Protein AF-A0A8T5KWE8-F1 (afdb_monomer)

pLDDT: mean 73.42, std 24.84, range [23.75, 98.5]

Secondary structure (DSSP, 8-state):
-HHHHHHHHHHHHHHHH-------EEEEETTTEEEEE-EE--EEEEESSEEEEEET---GGGB-SSS-GGGEEEEEEE-TTT--EEEEES--GGGGG-SS-HHHHHHHBEEEEEE--TT-EEEEEB-EEPPPPGGG-EE-SEEEEEEP-HHHHS-TT-TTS-PPPBHHHHBTT--EEEEEEESSSEEETTSS-TTT-B--GGGTTBEEEEEESSSEE-B------PPPPPTTS----------------TT-EEEEEEEE------TT-----EEEEEEEETTEEEEEE---SSS-HHHHHHHHHHHHTT---PPP-STTEEEEEETTEEEEEE-BTTB--------

Structure (mmCIF, N/CA/C/O backbone):
data_AF-A0A8T5KWE8-F1
#
_entry.id   AF-A0A8T5KWE8-F1
#
loop_
_atom_site.group_PDB
_atom_site.id
_atom_site.type_symbol
_atom_site.label_atom_id
_atom_site.label_alt_id
_atom_site.label_comp_id
_atom_site.label_asym_id
_atom_site.label_entity_id
_atom_site.label_seq_id
_atom_site.pdbx_PDB_ins_code
_atom_site.Cartn_x
_atom_site.Cartn_y
_atom_site.Cartn_z
_atom_site.occupancy
_atom_site.B_iso_or_equiv
_atom_site.auth_seq_id
_atom_site.auth_comp_id
_atom_site.auth_asym_id
_atom_site.auth_atom_id
_atom_site.pdbx_PDB_model_num
ATOM 1 N N . MET A 1 1 ? -21.995 42.836 -33.753 1.00 73.12 1 MET A N 1
ATOM 2 C CA . MET A 1 1 ? -22.804 41.768 -33.120 1.00 73.12 1 MET A CA 1
ATOM 3 C C . MET A 1 1 ? -22.449 40.374 -33.651 1.00 73.12 1 MET A C 1
ATOM 5 O O . MET A 1 1 ? -21.960 39.582 -32.865 1.00 73.12 1 MET A O 1
ATOM 9 N N . ARG A 1 2 ? -22.559 40.075 -34.960 1.00 80.25 2 ARG A N 1
ATOM 10 C CA . ARG A 1 2 ? -22.199 38.744 -35.520 1.00 80.25 2 ARG A CA 1
ATOM 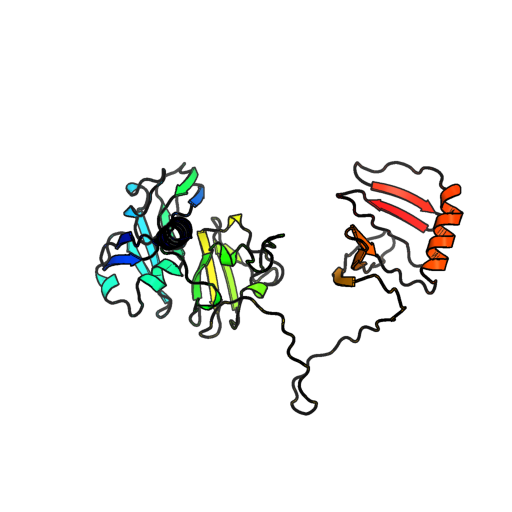11 C C . ARG A 1 2 ? -20.768 38.262 -35.219 1.00 80.25 2 ARG A C 1
ATOM 13 O O . ARG A 1 2 ? -20.606 37.128 -34.799 1.00 80.25 2 ARG A O 1
ATOM 20 N N . GLN A 1 3 ? -19.749 39.110 -35.381 1.00 83.06 3 GLN A N 1
ATOM 21 C CA . GLN A 1 3 ? -18.353 38.732 -35.085 1.00 83.06 3 GLN A CA 1
ATOM 22 C C . GLN A 1 3 ? -18.114 38.420 -33.600 1.00 83.06 3 G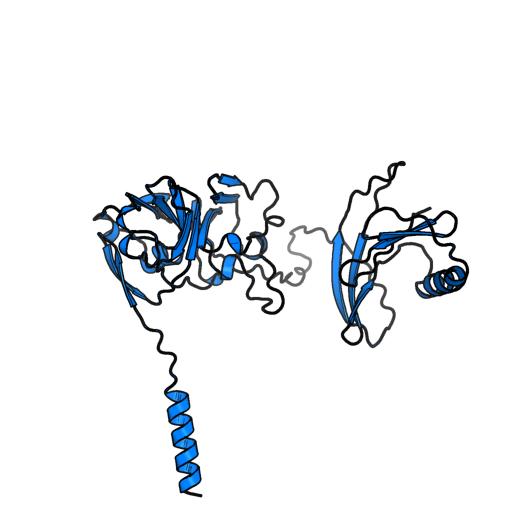LN A C 1
ATOM 24 O O . GLN A 1 3 ? -17.328 37.540 -33.274 1.00 83.06 3 GLN A O 1
ATOM 29 N N . MET A 1 4 ? -18.833 39.104 -32.709 1.00 88.62 4 MET A N 1
ATOM 30 C CA . MET A 1 4 ? -18.701 38.915 -31.265 1.00 88.62 4 MET A CA 1
ATOM 31 C C . MET A 1 4 ? -19.305 37.575 -30.821 1.00 88.62 4 MET A C 1
ATOM 33 O O . MET A 1 4 ? -18.716 36.879 -30.007 1.00 88.62 4 MET A O 1
ATOM 37 N N . VAL A 1 5 ? -20.425 37.164 -31.431 1.00 91.56 5 VAL A N 1
ATOM 38 C CA . VAL A 1 5 ? -21.043 35.849 -31.179 1.00 91.56 5 VAL A CA 1
ATOM 39 C C . VAL A 1 5 ? -20.131 34.708 -31.641 1.00 91.56 5 VAL A C 1
ATOM 41 O O . VAL A 1 5 ? -19.995 33.720 -30.930 1.00 91.56 5 VAL A O 1
ATOM 44 N N . VAL A 1 6 ? -19.459 34.853 -32.789 1.00 91.81 6 VAL A N 1
ATOM 45 C CA . VAL A 1 6 ? -18.530 33.825 -33.294 1.00 91.81 6 VAL A CA 1
ATOM 46 C C . VAL A 1 6 ? -17.335 33.643 -32.357 1.00 91.81 6 VAL A C 1
ATOM 48 O O . VAL A 1 6 ? -16.981 32.509 -32.060 1.00 91.81 6 VAL A O 1
ATOM 51 N N . LEU A 1 7 ? -16.755 34.733 -31.844 1.00 92.56 7 LEU A N 1
ATOM 52 C CA . LEU A 1 7 ? -15.636 34.659 -30.899 1.00 92.56 7 LEU A CA 1
ATOM 53 C C . LEU A 1 7 ? -16.030 33.998 -29.573 1.00 92.56 7 LEU A C 1
ATOM 55 O O . LEU A 1 7 ? -15.278 33.172 -29.069 1.00 92.56 7 LEU A O 1
ATOM 59 N N . ILE A 1 8 ? -17.220 34.301 -29.044 1.00 92.38 8 ILE A N 1
ATOM 60 C CA . ILE A 1 8 ? -17.716 33.688 -27.802 1.00 92.38 8 ILE A CA 1
ATOM 61 C C . ILE A 1 8 ? -17.942 32.183 -27.990 1.00 92.38 8 ILE A C 1
ATOM 63 O O . ILE A 1 8 ? -17.501 31.395 -27.161 1.00 92.38 8 ILE A O 1
ATOM 67 N N . VAL A 1 9 ? -18.567 31.770 -29.099 1.00 93.19 9 VAL A N 1
ATOM 68 C CA . VAL A 1 9 ? -18.792 30.345 -29.401 1.00 93.19 9 VAL A CA 1
ATOM 69 C C . VAL A 1 9 ? -17.470 29.608 -29.618 1.00 93.19 9 VAL A C 1
ATOM 71 O O . VAL A 1 9 ? -17.316 28.490 -29.142 1.00 93.19 9 VAL A O 1
ATOM 74 N N . PHE A 1 10 ? -16.495 30.230 -30.285 1.00 88.94 10 PHE A N 1
ATOM 75 C CA . PHE A 1 10 ? -15.181 29.622 -30.496 1.00 88.94 10 PHE A CA 1
ATOM 76 C C . PHE A 1 10 ? -14.399 29.489 -29.184 1.00 88.94 10 PHE A C 1
ATOM 78 O O . PHE A 1 10 ? -13.783 28.458 -28.945 1.00 88.94 10 PHE A O 1
ATOM 85 N N . SER A 1 11 ? -14.486 30.486 -28.298 1.00 84.50 11 SER A N 1
ATOM 86 C CA . SER A 1 11 ? -13.870 30.427 -26.970 1.00 84.50 11 SER A CA 1
ATOM 87 C C . SER A 1 11 ? -14.518 29.359 -26.084 1.00 84.50 11 SER A C 1
ATOM 89 O O . SER A 1 11 ? -13.795 28.651 -25.394 1.00 84.50 11 SER A O 1
ATOM 91 N N . LEU A 1 12 ? -15.845 29.187 -26.157 1.00 85.69 12 LEU A N 1
ATOM 92 C CA . LEU A 1 12 ? -16.576 28.103 -25.485 1.00 85.69 12 LEU A CA 1
ATOM 93 C C . LEU A 1 12 ? -16.205 26.720 -26.034 1.00 85.69 12 LEU A C 1
ATOM 95 O O . LEU A 1 12 ? -16.065 25.771 -25.271 1.00 85.69 12 LEU A O 1
ATOM 99 N N . LEU A 1 13 ? -16.019 26.596 -27.351 1.00 82.31 13 LEU A N 1
ATOM 100 C CA . LEU A 1 13 ? -15.595 25.342 -27.980 1.00 82.31 13 LEU A CA 1
ATOM 101 C C . LEU A 1 13 ? -14.145 24.985 -27.635 1.00 82.31 13 LEU A C 1
ATOM 103 O O . LEU A 1 13 ? -13.861 23.814 -27.416 1.00 82.31 13 LEU A O 1
ATOM 107 N N . ILE A 1 14 ? -13.244 25.970 -27.542 1.00 79.31 14 ILE A N 1
ATOM 108 C CA . ILE A 1 14 ? -11.862 25.747 -27.095 1.00 79.31 14 ILE A CA 1
ATOM 109 C C . ILE A 1 14 ? -11.826 25.406 -25.602 1.00 79.31 14 ILE A C 1
ATOM 111 O O . ILE A 1 14 ? -11.106 24.489 -25.226 1.00 79.31 14 ILE A O 1
ATOM 115 N N . SER A 1 15 ? -12.622 26.075 -24.757 1.00 76.75 15 SER A N 1
ATOM 116 C CA . SER A 1 15 ? -12.684 25.745 -23.326 1.00 76.75 15 SER A CA 1
ATOM 117 C C . SER A 1 15 ? -13.309 24.375 -23.070 1.00 76.75 15 SER A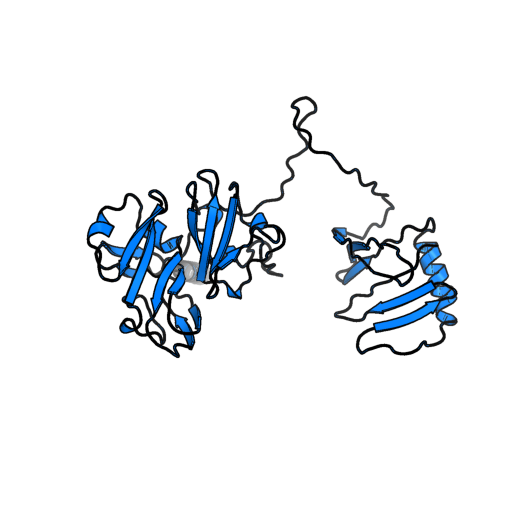 C 1
ATOM 119 O O . SER A 1 15 ? -12.904 23.699 -22.136 1.00 76.75 15 SER A O 1
ATOM 121 N N . LEU A 1 16 ? -14.256 23.944 -23.912 1.00 68.81 16 LEU A N 1
ATOM 122 C CA . LEU A 1 16 ? -14.765 22.571 -23.895 1.00 68.81 16 LEU A CA 1
ATOM 123 C C . LEU A 1 16 ? -13.711 21.582 -24.408 1.00 68.81 16 LEU A C 1
ATOM 125 O O . LEU A 1 16 ? -13.634 20.488 -23.883 1.00 68.81 16 LEU A O 1
ATOM 129 N N . ALA A 1 17 ? -12.879 21.952 -25.388 1.00 62.78 17 ALA A N 1
ATOM 130 C CA . ALA A 1 17 ? -11.839 21.081 -25.943 1.00 62.78 17 ALA A CA 1
ATOM 131 C C . ALA A 1 17 ? -10.629 20.860 -25.018 1.00 62.78 17 ALA A C 1
ATOM 133 O O . ALA A 1 17 ? -9.851 19.942 -25.273 1.00 62.78 17 ALA A O 1
ATOM 134 N N . VAL A 1 18 ? -10.502 21.613 -23.919 1.00 58.03 18 VAL A N 1
ATOM 135 C CA . VAL A 1 18 ? -9.694 21.201 -22.757 1.00 58.03 18 VAL A CA 1
ATOM 136 C C . VAL A 1 18 ? -10.473 20.127 -21.985 1.00 58.03 18 VAL A C 1
ATOM 138 O O . VAL A 1 18 ? -10.742 20.239 -20.793 1.00 58.03 18 VAL A O 1
ATOM 141 N N . PHE A 1 19 ? -10.894 19.075 -22.690 1.00 55.88 19 PHE A N 1
ATOM 142 C CA . PHE A 1 19 ? -11.242 17.830 -22.037 1.00 55.88 19 PHE A CA 1
ATOM 143 C C . PHE A 1 19 ? -9.935 17.310 -21.466 1.00 55.88 19 PHE A C 1
ATOM 145 O O . PHE A 1 19 ? -8.993 17.032 -22.210 1.00 55.88 19 PHE A O 1
ATOM 152 N N . VAL A 1 20 ? -9.878 17.249 -20.141 1.00 56.12 20 VAL A N 1
ATOM 153 C CA . VAL A 1 20 ? -8.883 16.496 -19.388 1.00 56.12 20 VAL A CA 1
ATOM 154 C C . VAL A 1 20 ? -8.985 15.063 -19.898 1.00 56.12 20 VAL A C 1
ATOM 156 O O . VAL A 1 20 ? -9.839 14.291 -19.471 1.00 56.12 20 VAL A O 1
ATOM 159 N N . SER A 1 21 ? -8.217 14.748 -20.937 1.00 56.00 21 SER A N 1
ATOM 160 C CA . SER A 1 21 ? -8.123 13.393 -21.442 1.00 56.00 21 SER A CA 1
ATOM 161 C C . SER A 1 21 ? -7.364 12.640 -20.369 1.00 56.00 21 SER A C 1
ATOM 163 O O . SER A 1 21 ? -6.141 12.731 -20.322 1.00 56.00 21 SER A O 1
ATOM 165 N N . ALA A 1 22 ? -8.085 11.945 -19.492 1.00 64.62 22 ALA A N 1
ATOM 166 C CA . ALA A 1 22 ? -7.498 10.873 -18.707 1.00 64.62 22 ALA A CA 1
ATOM 167 C C . ALA A 1 22 ? -6.847 9.920 -19.719 1.00 64.62 22 ALA A C 1
ATOM 169 O O . ALA A 1 22 ? -7.530 9.328 -20.560 1.00 64.62 22 ALA A O 1
ATOM 170 N N . ILE A 1 23 ? -5.515 9.906 -19.760 1.00 74.38 23 ILE A N 1
ATOM 171 C CA . ILE A 1 23 ? -4.775 9.031 -20.663 1.00 74.38 23 ILE A CA 1
ATOM 172 C C . ILE A 1 23 ? -4.857 7.651 -20.031 1.00 74.38 23 ILE A C 1
ATOM 174 O O . ILE A 1 23 ? -4.154 7.365 -19.068 1.00 74.38 23 ILE A O 1
ATOM 178 N N . GLN A 1 24 ? -5.741 6.809 -20.563 1.00 85.12 24 GLN A N 1
ATOM 179 C CA . GLN A 1 24 ? -5.763 5.404 -20.192 1.00 85.12 24 GLN A CA 1
ATOM 180 C C . GLN A 1 24 ? -4.461 4.774 -20.693 1.00 85.12 24 GLN A C 1
ATOM 182 O O . GLN A 1 24 ? -4.155 4.826 -21.888 1.00 85.12 24 GLN A O 1
ATOM 187 N N . MET A 1 25 ? -3.676 4.227 -19.771 1.00 93.25 25 MET A N 1
ATOM 188 C CA . MET A 1 25 ? -2.448 3.506 -20.091 1.00 93.25 25 MET A CA 1
ATOM 189 C C . MET A 1 25 ? -2.707 2.004 -20.012 1.00 93.25 25 MET A C 1
ATOM 191 O O . MET A 1 25 ? -3.647 1.554 -19.358 1.00 93.25 25 MET A O 1
ATOM 195 N N . GLU A 1 26 ? -1.872 1.237 -20.703 1.00 96.38 26 GLU A N 1
ATOM 196 C CA . GLU A 1 26 ? -1.890 -0.221 -20.675 1.00 96.38 26 GLU A CA 1
ATOM 197 C C . GLU A 1 26 ? -0.574 -0.724 -20.084 1.00 96.38 26 GLU A C 1
ATOM 199 O O . GLU A 1 26 ? 0.506 -0.255 -20.459 1.00 96.38 26 GLU A O 1
ATOM 204 N N . LYS A 1 27 ? -0.662 -1.679 -19.159 1.00 96.62 27 LYS A N 1
ATOM 205 C CA . LYS A 1 27 ? 0.494 -2.323 -18.529 1.00 96.62 27 LYS A CA 1
ATOM 206 C C . LYS A 1 27 ? 0.298 -3.832 -18.499 1.00 96.62 27 LYS A C 1
ATOM 208 O O . LYS A 1 27 ? -0.817 -4.321 -18.345 1.00 96.62 27 LYS A O 1
ATOM 213 N N . GLU A 1 28 ? 1.387 -4.574 -18.651 1.00 96.94 28 GLU A N 1
ATOM 214 C CA . GLU A 1 28 ? 1.372 -6.037 -18.632 1.00 96.94 28 GLU A CA 1
ATOM 215 C C . GLU A 1 28 ? 1.710 -6.567 -17.233 1.00 96.94 28 GLU A C 1
ATOM 217 O O . GLU A 1 28 ? 2.629 -6.072 -16.576 1.00 96.94 28 GLU A O 1
ATOM 222 N N . ILE A 1 29 ? 0.964 -7.576 -16.783 1.00 95.88 29 ILE A N 1
ATOM 223 C CA . ILE A 1 29 ? 1.251 -8.362 -15.581 1.00 95.88 29 ILE A CA 1
ATOM 224 C C . ILE A 1 29 ? 1.599 -9.785 -16.035 1.00 95.88 29 ILE A C 1
ATOM 226 O O . ILE A 1 29 ? 0.731 -10.463 -16.605 1.00 95.88 29 ILE A O 1
ATOM 230 N N . PRO A 1 30 ? 2.833 -10.266 -15.784 1.00 92.06 30 PRO A N 1
ATOM 231 C CA . PRO A 1 30 ? 3.259 -11.602 -16.191 1.00 92.06 30 PRO A CA 1
ATOM 232 C C . PRO A 1 30 ? 2.312 -12.694 -15.680 1.00 92.06 30 PRO A C 1
ATOM 234 O O . PRO A 1 30 ? 2.043 -12.783 -14.486 1.00 92.06 30 PRO A O 1
ATOM 237 N N . GLY A 1 31 ? 1.815 -13.549 -16.577 1.00 92.06 31 GLY A N 1
ATOM 238 C CA . GLY A 1 31 ? 0.917 -14.661 -16.236 1.00 92.06 31 GLY A CA 1
ATOM 239 C C . GLY A 1 31 ? -0.567 -14.292 -16.119 1.00 92.06 31 GLY A C 1
ATOM 240 O O . GLY A 1 31 ? -1.403 -15.192 -16.042 1.00 92.06 31 GLY A O 1
ATOM 241 N N . TYR A 1 32 ? -0.904 -12.999 -16.165 1.00 94.25 32 TYR A N 1
ATOM 242 C CA . TYR A 1 32 ? -2.279 -12.499 -16.243 1.00 94.25 32 TYR A CA 1
ATOM 243 C C . TYR A 1 32 ? -2.581 -11.955 -17.648 1.00 94.25 32 TYR A C 1
ATOM 245 O O . TYR A 1 32 ? -3.397 -12.521 -18.375 1.00 94.25 32 TYR A O 1
ATOM 253 N N . GLY A 1 33 ? -1.851 -10.921 -18.077 1.00 94.50 33 GLY A N 1
ATOM 254 C CA . GLY A 1 33 ? -2.057 -10.227 -19.348 1.00 94.50 33 GLY A CA 1
ATOM 255 C C . GLY A 1 33 ? -2.011 -8.709 -19.188 1.00 94.50 33 GLY A C 1
ATOM 256 O O . GLY A 1 33 ? -1.418 -8.190 -18.243 1.00 94.50 33 GLY A O 1
ATOM 257 N N . THR A 1 34 ? -2.629 -7.992 -20.125 1.00 96.06 34 THR A N 1
ATOM 258 C CA . THR A 1 34 ? -2.695 -6.526 -20.115 1.00 96.06 34 THR A CA 1
ATOM 259 C C . THR A 1 34 ? -3.854 -6.038 -19.253 1.00 96.06 34 THR A C 1
ATOM 261 O O . THR A 1 34 ? -4.986 -6.490 -19.427 1.00 96.06 34 THR A O 1
ATOM 264 N N . ILE A 1 35 ? -3.577 -5.081 -18.372 1.00 95.69 35 ILE A N 1
ATOM 265 C CA . ILE A 1 35 ? -4.589 -4.270 -17.693 1.00 95.69 35 ILE A CA 1
ATOM 266 C C . ILE A 1 35 ? -4.577 -2.846 -18.257 1.00 95.69 35 ILE A C 1
ATOM 268 O O . ILE A 1 35 ? -3.526 -2.337 -18.660 1.00 95.69 35 ILE A O 1
ATOM 272 N N .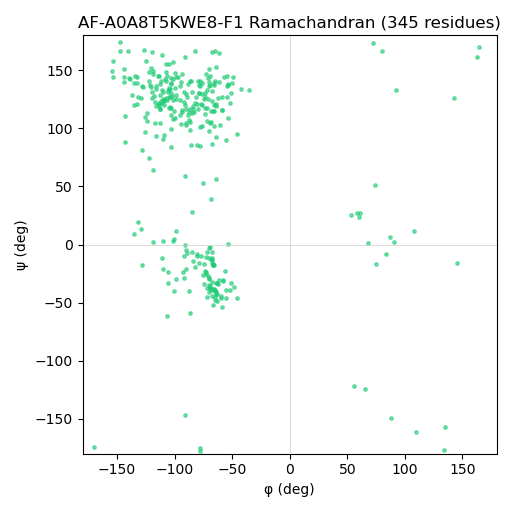 SER A 1 36 ? -5.742 -2.203 -18.273 1.00 95.38 36 SER A N 1
ATOM 273 C CA . SER A 1 36 ? -5.927 -0.855 -18.816 1.00 95.38 36 SER A CA 1
ATOM 274 C C . SER A 1 36 ? -6.641 0.015 -17.788 1.00 95.38 36 SER A C 1
ATOM 276 O O . SER A 1 36 ? -7.740 -0.323 -17.360 1.00 95.38 36 SER A O 1
ATOM 278 N N . GLY A 1 37 ? -6.083 1.170 -17.438 1.00 94.19 37 GLY A N 1
ATOM 279 C CA . GLY A 1 37 ? -6.639 2.012 -16.377 1.00 94.19 37 GLY A CA 1
ATOM 280 C C . GLY A 1 37 ? -5.990 3.387 -16.295 1.00 94.19 37 GLY A C 1
ATOM 281 O O . GLY A 1 37 ? -5.174 3.752 -17.147 1.00 94.19 37 GLY A O 1
ATOM 282 N N . ASN A 1 38 ? -6.371 4.148 -15.271 1.00 94.19 38 ASN A N 1
ATOM 283 C CA . ASN A 1 38 ? -5.650 5.351 -14.881 1.00 94.19 38 ASN A CA 1
ATOM 284 C C . ASN A 1 38 ? -4.438 4.912 -14.067 1.00 94.19 38 ASN A C 1
ATOM 286 O O . ASN A 1 38 ? -4.593 4.298 -13.013 1.00 94.19 38 ASN A O 1
ATOM 290 N N . PHE A 1 39 ? -3.247 5.192 -14.580 1.00 95.06 39 PHE A N 1
ATOM 291 C CA . PHE A 1 39 ? -2.011 4.915 -13.865 1.00 95.06 39 PHE A CA 1
ATOM 292 C C . PHE A 1 39 ? -1.462 6.206 -13.280 1.00 95.06 39 PHE A C 1
ATOM 294 O O . PHE A 1 39 ? -1.467 7.246 -13.940 1.00 95.06 39 PHE A O 1
ATOM 301 N N . ILE A 1 40 ? -0.963 6.099 -12.060 1.00 95.12 40 ILE A N 1
ATOM 302 C CA . ILE A 1 40 ? -0.163 7.120 -11.395 1.00 95.12 40 ILE A CA 1
ATOM 303 C C . ILE A 1 40 ? 1.272 6.611 -11.260 1.00 95.12 40 ILE A C 1
ATOM 305 O O . ILE A 1 40 ? 1.531 5.415 -11.423 1.00 95.12 40 ILE A O 1
ATOM 309 N N . GLU A 1 41 ? 2.201 7.523 -10.998 1.00 96.44 41 GLU A N 1
ATOM 310 C CA . GLU A 1 41 ? 3.626 7.225 -10.847 1.00 96.44 41 GLU A CA 1
ATOM 311 C C . GLU A 1 41 ? 4.111 7.694 -9.466 1.00 96.44 41 GLU A C 1
ATOM 313 O O . GLU A 1 41 ? 4.723 8.759 -9.361 1.00 96.44 41 GLU A O 1
ATOM 318 N N . PRO A 1 42 ? 3.755 6.975 -8.384 1.00 95.44 42 PRO A N 1
ATOM 319 C CA . PRO A 1 42 ? 4.255 7.273 -7.050 1.00 95.44 42 PRO A CA 1
ATOM 320 C C . PRO A 1 42 ? 5.756 7.006 -6.918 1.00 95.44 42 PRO A C 1
ATOM 322 O O . PRO A 1 42 ? 6.376 6.292 -7.717 1.00 95.44 42 PRO A O 1
ATOM 325 N N . SER A 1 43 ? 6.322 7.530 -5.833 1.00 95.19 43 SER A N 1
ATOM 326 C CA . SER A 1 43 ? 7.653 7.176 -5.360 1.00 95.19 43 SER A CA 1
ATOM 327 C C . SER A 1 43 ? 7.583 6.564 -3.960 1.00 95.19 43 SER A C 1
ATOM 329 O O . SER A 1 43 ? 6.736 6.915 -3.143 1.00 95.19 43 SER A O 1
ATOM 331 N N . VAL A 1 44 ? 8.482 5.619 -3.684 1.00 94.44 44 VAL A N 1
ATOM 332 C CA . VAL A 1 44 ? 8.667 5.024 -2.354 1.00 94.44 44 VAL A CA 1
ATOM 333 C C . VAL A 1 44 ? 10.136 5.092 -1.964 1.00 94.44 44 VAL A C 1
ATOM 335 O O . VAL A 1 44 ? 11.024 4.803 -2.774 1.00 94.44 44 VAL A O 1
ATOM 338 N N . TYR A 1 45 ? 10.422 5.470 -0.719 1.00 93.12 45 TYR A N 1
ATOM 339 C CA . TYR A 1 45 ? 11.794 5.504 -0.230 1.00 93.12 45 TYR A CA 1
ATOM 340 C C . TYR A 1 45 ? 12.263 4.105 0.173 1.00 93.12 45 TYR A C 1
ATOM 342 O O . TYR A 1 45 ? 11.723 3.459 1.068 1.00 93.12 45 TYR A O 1
ATOM 350 N N . LEU A 1 46 ? 13.327 3.627 -0.464 1.00 92.56 46 LEU A N 1
ATOM 351 C CA . LEU A 1 46 ? 13.917 2.331 -0.167 1.00 92.56 46 LEU A CA 1
ATOM 352 C C . LEU A 1 46 ? 15.205 2.500 0.632 1.00 92.56 46 LEU A C 1
ATOM 354 O O . LEU A 1 46 ? 16.089 3.275 0.273 1.00 92.56 46 LEU A O 1
ATOM 358 N N . SER A 1 47 ? 15.340 1.705 1.693 1.00 90.75 47 SER A N 1
ATOM 359 C CA . SER A 1 47 ? 16.571 1.583 2.475 1.00 90.75 47 SER A CA 1
ATOM 360 C C . SER A 1 47 ? 17.023 0.124 2.538 1.00 90.75 47 SER A C 1
ATOM 362 O O . SER A 1 47 ? 16.413 -0.706 3.219 1.00 90.75 47 SER A O 1
ATOM 364 N N . GLY A 1 48 ? 18.079 -0.194 1.790 1.00 90.75 48 GLY A N 1
ATOM 365 C CA . GLY A 1 48 ? 18.646 -1.534 1.664 1.00 90.75 48 GLY A CA 1
ATOM 366 C C . GLY A 1 48 ? 17.793 -2.504 0.837 1.00 90.75 48 GLY A C 1
ATOM 367 O O . GLY A 1 48 ? 16.666 -2.210 0.441 1.00 90.75 48 GLY A O 1
ATOM 368 N N . GLY A 1 49 ? 18.350 -3.692 0.590 1.00 93.81 49 GLY A N 1
ATOM 369 C CA . GLY A 1 49 ? 17.609 -4.827 0.037 1.00 93.81 49 GLY A CA 1
ATOM 370 C C . GLY A 1 49 ? 16.746 -5.537 1.087 1.00 93.81 49 GLY A C 1
ATOM 371 O O . GLY A 1 49 ? 16.711 -5.159 2.259 1.00 93.81 49 GLY A O 1
ATOM 372 N N . GLY A 1 50 ? 16.076 -6.608 0.669 1.00 94.81 50 GLY A N 1
ATOM 373 C CA . GLY A 1 50 ? 15.192 -7.424 1.499 1.00 94.81 50 GLY A CA 1
ATOM 374 C C . GLY A 1 50 ? 13.720 -7.271 1.131 1.00 94.81 50 GLY A C 1
ATOM 375 O O . GLY A 1 50 ? 13.384 -6.853 0.025 1.00 94.81 50 GLY A O 1
ATOM 376 N N . TRP A 1 51 ? 12.846 -7.659 2.059 1.00 95.75 51 TRP A N 1
ATOM 377 C CA . TRP A 1 51 ? 11.399 -7.569 1.883 1.00 95.75 51 TRP A CA 1
ATOM 378 C C . TRP A 1 51 ? 10.897 -6.159 2.178 1.00 95.75 51 TRP A C 1
ATOM 380 O O . TRP A 1 51 ? 11.155 -5.601 3.248 1.00 95.75 51 TRP A O 1
ATOM 390 N N . LYS A 1 52 ? 10.163 -5.610 1.217 1.00 96.19 52 LYS A N 1
ATOM 391 C CA . LYS A 1 52 ? 9.439 -4.345 1.304 1.00 96.19 52 LYS A CA 1
ATOM 392 C C . LYS A 1 52 ? 7.962 -4.617 1.072 1.00 96.19 52 LYS A C 1
ATOM 394 O O . LYS A 1 52 ? 7.623 -5.584 0.390 1.00 96.19 52 LYS A O 1
ATOM 399 N N . LEU A 1 53 ? 7.112 -3.787 1.652 1.00 96.81 53 LEU A N 1
ATOM 400 C CA . LEU A 1 53 ? 5.675 -3.857 1.462 1.00 96.81 53 LEU A CA 1
ATOM 401 C C . LEU A 1 53 ? 5.270 -2.591 0.700 1.00 96.81 53 LEU A C 1
ATOM 403 O O . LEU A 1 53 ? 5.336 -1.507 1.262 1.00 96.81 53 LEU A O 1
ATOM 407 N N . ILE A 1 54 ? 4.984 -2.735 -0.595 1.00 97.12 54 ILE A N 1
ATOM 408 C CA . ILE A 1 54 ? 4.827 -1.619 -1.542 1.00 97.12 54 ILE A CA 1
ATOM 409 C C . ILE A 1 54 ? 3.413 -1.651 -2.116 1.00 97.12 54 ILE A C 1
ATOM 411 O O . ILE A 1 54 ? 2.954 -2.705 -2.569 1.00 97.12 54 ILE A O 1
ATOM 415 N N . HIS A 1 55 ? 2.721 -0.516 -2.117 1.00 97.19 55 HIS A N 1
ATOM 416 C CA . HIS A 1 55 ? 1.391 -0.393 -2.713 1.00 97.19 55 HIS A CA 1
ATOM 417 C C . HIS A 1 55 ? 1.423 -0.672 -4.220 1.00 97.19 55 HIS A C 1
ATOM 419 O O . HIS A 1 55 ? 2.186 -0.054 -4.952 1.00 97.19 55 HIS A O 1
ATOM 425 N N . GLY A 1 56 ? 0.587 -1.597 -4.696 1.00 96.75 56 GLY A N 1
ATOM 426 C CA . GLY A 1 56 ? 0.247 -1.698 -6.117 1.00 96.75 56 GLY A CA 1
ATOM 427 C C . GLY A 1 56 ? 1.384 -1.968 -7.113 1.00 96.75 56 GLY A C 1
ATOM 428 O O . GLY A 1 56 ? 1.253 -1.620 -8.285 1.00 96.75 56 GLY A O 1
ATOM 429 N N . LEU A 1 57 ? 2.476 -2.623 -6.695 1.00 97.69 57 LEU A N 1
ATOM 430 C CA . LEU A 1 57 ? 3.573 -3.039 -7.584 1.00 97.69 57 LEU A CA 1
ATOM 431 C C . LEU A 1 57 ? 3.516 -4.554 -7.902 1.00 97.69 57 LEU A C 1
ATOM 433 O O . LEU A 1 57 ? 4.205 -5.339 -7.247 1.00 97.69 57 LEU A O 1
ATOM 437 N N . PRO A 1 58 ? 2.727 -5.006 -8.902 1.00 97.44 58 PRO A N 1
ATOM 438 C CA . PRO A 1 58 ? 2.584 -6.421 -9.260 1.00 97.44 58 PRO A CA 1
ATOM 439 C C . PRO A 1 58 ? 3.685 -6.948 -10.196 1.00 97.44 58 PRO A C 1
ATOM 441 O O . PRO A 1 58 ? 3.792 -8.160 -10.377 1.00 97.44 58 PRO A O 1
ATOM 444 N N . SER A 1 59 ? 4.481 -6.080 -10.832 1.00 97.88 59 SER A N 1
ATOM 445 C CA . SER A 1 59 ? 5.482 -6.474 -11.835 1.00 97.88 59 SER A CA 1
ATOM 446 C C . SER A 1 59 ? 6.745 -5.605 -11.756 1.00 97.88 59 SER A C 1
ATOM 448 O O . SER A 1 59 ? 6.617 -4.389 -11.624 1.00 97.88 59 SER A O 1
ATOM 450 N N . PRO A 1 60 ? 7.962 -6.172 -11.898 1.00 97.75 60 PRO A N 1
ATOM 451 C CA . PRO A 1 60 ? 9.196 -5.383 -11.961 1.00 97.75 60 PRO A CA 1
ATOM 452 C C . PRO A 1 60 ? 9.246 -4.409 -13.145 1.00 97.75 60 PRO A C 1
ATOM 454 O O . PRO A 1 60 ? 9.826 -3.336 -13.024 1.00 97.75 60 PRO A O 1
ATOM 457 N N . ASP A 1 61 ? 8.596 -4.737 -14.266 1.00 97.62 61 ASP A N 1
ATOM 458 C CA . ASP A 1 61 ? 8.569 -3.891 -15.473 1.00 97.62 61 ASP A CA 1
ATOM 459 C C . ASP A 1 61 ? 7.738 -2.606 -15.292 1.00 97.62 61 ASP A C 1
ATOM 461 O O . ASP A 1 61 ? 7.619 -1.782 -16.203 1.00 97.62 61 ASP A O 1
ATOM 465 N N . TRP A 1 62 ? 7.101 -2.443 -14.130 1.00 97.50 62 TRP A N 1
ATOM 466 C CA . TRP A 1 62 ? 6.374 -1.230 -13.773 1.00 97.50 62 TRP A CA 1
ATOM 467 C C . TRP A 1 62 ? 7.257 -0.206 -13.065 1.00 97.50 62 TRP A C 1
ATOM 469 O O . TRP A 1 62 ? 6.797 0.907 -12.839 1.00 97.50 62 TRP A O 1
ATOM 479 N N . LEU A 1 63 ? 8.514 -0.537 -12.767 1.00 97.38 63 LEU A N 1
ATOM 480 C CA . LEU A 1 63 ? 9.502 0.438 -12.323 1.00 97.38 63 LEU A CA 1
ATOM 481 C C . LEU A 1 63 ? 9.794 1.445 -13.443 1.00 97.38 63 LEU A C 1
ATOM 483 O O . LEU A 1 63 ? 9.870 1.090 -14.621 1.00 97.38 63 LEU A O 1
ATOM 487 N N . SER A 1 64 ? 9.959 2.705 -13.066 1.00 95.19 64 SER A N 1
ATOM 488 C CA . SER A 1 64 ? 10.264 3.808 -13.984 1.00 95.19 64 SER A CA 1
ATOM 489 C C . SER A 1 64 ? 11.471 4.641 -13.555 1.00 95.19 64 SER A C 1
ATOM 491 O O . SER A 1 64 ? 12.062 5.334 -14.386 1.00 95.19 64 SER A O 1
ATOM 493 N N . GLY A 1 65 ? 11.864 4.531 -12.284 1.00 90.44 65 GLY A N 1
ATOM 494 C CA . GLY A 1 65 ? 12.986 5.259 -11.706 1.00 90.44 65 GLY A CA 1
ATOM 495 C C . GLY A 1 65 ? 14.330 4.527 -11.788 1.00 90.44 65 GLY A C 1
ATOM 496 O O . GLY A 1 65 ? 14.640 3.798 -12.726 1.00 90.44 65 GLY A O 1
ATOM 497 N N . ARG A 1 66 ? 15.171 4.747 -10.769 1.00 89.56 66 ARG A N 1
ATOM 498 C CA . ARG A 1 66 ? 16.552 4.220 -10.699 1.00 89.56 66 ARG A CA 1
ATOM 499 C C . ARG A 1 66 ? 16.660 2.753 -10.290 1.00 89.56 66 ARG A C 1
ATOM 501 O O . ARG A 1 66 ? 17.748 2.187 -10.384 1.00 89.56 66 ARG A O 1
ATOM 508 N N . LEU A 1 67 ? 15.595 2.186 -9.730 1.00 94.25 67 LEU A N 1
ATOM 509 C CA . LEU A 1 67 ? 15.582 0.782 -9.352 1.00 94.25 67 LEU A CA 1
ATOM 510 C C . LEU A 1 67 ? 15.408 -0.047 -10.620 1.00 94.25 67 LEU A C 1
ATOM 512 O O . LEU A 1 67 ? 14.407 0.093 -11.314 1.00 94.25 67 LEU A O 1
ATOM 516 N N . GLU A 1 68 ? 16.379 -0.904 -10.911 1.00 94.69 68 GLU A N 1
ATOM 517 C CA . GLU A 1 68 ? 16.330 -1.730 -12.111 1.00 94.69 68 GLU A CA 1
ATOM 518 C C . GLU A 1 68 ? 15.409 -2.944 -11.872 1.00 94.69 68 GLU A C 1
ATOM 520 O O . GLU A 1 68 ? 15.458 -3.545 -10.787 1.00 94.69 68 GLU A O 1
ATOM 525 N N . PRO A 1 69 ? 14.597 -3.368 -12.859 1.00 96.25 69 PRO A N 1
ATOM 526 C CA . PRO A 1 69 ? 13.740 -4.552 -12.750 1.00 96.25 69 PRO A CA 1
ATOM 527 C C . PRO A 1 69 ? 14.472 -5.814 -12.278 1.00 96.25 69 PRO A C 1
ATOM 529 O O . PRO A 1 69 ? 13.919 -6.612 -11.519 1.00 96.25 69 PRO A O 1
ATOM 532 N N . GLU A 1 70 ? 15.746 -5.985 -12.642 1.00 96.31 70 GLU A N 1
ATOM 533 C CA . GLU A 1 70 ? 16.559 -7.134 -12.238 1.00 96.31 70 GLU A CA 1
ATOM 534 C C . GLU A 1 70 ? 16.854 -7.177 -10.733 1.00 96.31 70 GLU A C 1
ATOM 536 O O . GLU A 1 70 ? 17.240 -8.237 -10.219 1.00 96.31 70 GLU A O 1
ATOM 541 N N . ASN A 1 71 ? 16.692 -6.063 -10.010 1.00 96.50 71 ASN A N 1
ATOM 542 C CA . ASN A 1 71 ? 16.816 -6.037 -8.556 1.00 96.50 71 ASN A CA 1
ATOM 543 C C . ASN A 1 71 ? 15.627 -6.713 -7.867 1.00 96.50 71 ASN A C 1
ATOM 545 O O . ASN A 1 71 ? 15.794 -7.234 -6.765 1.00 96.50 71 ASN A O 1
ATOM 549 N N . ILE A 1 72 ? 14.454 -6.777 -8.499 1.00 97.44 72 ILE A N 1
ATOM 550 C CA . ILE A 1 72 ? 13.285 -7.449 -7.929 1.00 97.44 72 ILE A CA 1
ATOM 551 C C . ILE A 1 72 ? 13.374 -8.951 -8.197 1.00 97.44 72 ILE A C 1
ATOM 553 O O . ILE A 1 72 ? 13.453 -9.387 -9.345 1.00 97.44 72 ILE A O 1
ATOM 557 N N . LYS A 1 73 ? 13.357 -9.778 -7.144 1.00 97.88 73 LYS A N 1
ATOM 558 C CA . LYS A 1 73 ? 13.413 -11.252 -7.295 1.00 97.88 73 LYS A CA 1
ATOM 559 C C . LYS A 1 73 ? 12.101 -11.950 -7.034 1.00 97.88 73 LYS A C 1
ATOM 561 O O . LYS A 1 73 ? 11.915 -13.071 -7.503 1.00 97.88 73 LYS A O 1
ATOM 566 N N . ALA A 1 74 ? 11.221 -11.321 -6.268 1.00 98.25 74 ALA A N 1
ATOM 567 C CA . ALA A 1 74 ? 9.920 -11.879 -5.980 1.00 98.25 74 ALA A CA 1
ATOM 568 C C . ALA A 1 74 ? 8.907 -10.784 -5.674 1.00 98.25 74 ALA A C 1
ATOM 570 O O . ALA A 1 74 ? 9.249 -9.792 -5.032 1.00 98.25 74 ALA A O 1
ATOM 571 N N . ILE A 1 75 ? 7.670 -11.014 -6.104 1.00 98.50 75 ILE A N 1
ATOM 572 C CA . ILE A 1 75 ? 6.510 -10.199 -5.749 1.00 98.50 75 ILE A CA 1
ATOM 573 C C . ILE A 1 75 ? 5.395 -11.150 -5.315 1.00 98.50 75 ILE A C 1
ATOM 575 O O . ILE A 1 75 ? 5.064 -12.083 -6.054 1.00 98.50 75 ILE A O 1
ATOM 579 N N . TYR A 1 76 ? 4.825 -10.922 -4.133 1.00 98.31 76 TYR A N 1
ATOM 580 C CA . TYR A 1 76 ? 3.673 -11.663 -3.617 1.00 98.31 76 TYR A CA 1
ATOM 581 C C . TYR A 1 76 ? 2.565 -10.708 -3.176 1.00 98.31 76 TYR A C 1
ATOM 583 O O . TYR A 1 76 ? 2.829 -9.749 -2.459 1.00 98.31 76 TYR A O 1
ATOM 591 N N . GLY A 1 77 ? 1.325 -11.012 -3.546 1.00 97.00 77 GLY A N 1
ATOM 592 C CA . GLY A 1 77 ? 0.128 -10.361 -3.012 1.00 97.00 77 GLY A CA 1
ATOM 593 C C . GLY A 1 77 ? -0.613 -11.305 -2.068 1.00 97.00 77 GLY A C 1
ATOM 594 O O . GLY A 1 77 ? -0.626 -12.516 -2.296 1.00 97.00 77 GLY A O 1
ATOM 595 N N . LEU A 1 78 ? -1.227 -10.785 -1.006 1.00 97.12 78 LEU A N 1
ATOM 596 C CA . LEU A 1 78 ? -2.132 -11.576 -0.168 1.00 97.12 78 LEU A CA 1
ATOM 597 C C . LEU A 1 78 ? -3.519 -11.572 -0.808 1.00 97.12 78 LEU A C 1
ATOM 599 O O . LEU A 1 78 ? -4.143 -10.521 -0.914 1.00 97.12 78 LEU A O 1
ATOM 603 N N . HIS A 1 79 ? -4.012 -12.738 -1.219 1.00 96.06 79 HIS A N 1
ATOM 604 C CA . HIS A 1 79 ? -5.351 -12.840 -1.777 1.00 96.06 79 HIS A CA 1
ATOM 605 C C . HIS A 1 79 ? -6.389 -12.477 -0.706 1.00 96.06 79 HIS A C 1
ATOM 607 O O . HIS A 1 79 ? -6.457 -13.148 0.329 1.00 96.06 79 HIS A O 1
ATOM 613 N N . PRO A 1 80 ? -7.233 -11.458 -0.923 1.00 92.50 80 PRO A N 1
ATOM 614 C CA . PRO A 1 80 ? -8.031 -10.896 0.158 1.00 92.50 80 PRO A CA 1
ATOM 615 C C . PRO A 1 80 ? -9.180 -11.813 0.599 1.00 92.50 80 PRO A C 1
ATOM 617 O O . PRO A 1 80 ? -9.587 -11.742 1.751 1.00 92.50 80 PRO A O 1
ATOM 620 N N . ILE A 1 81 ? -9.660 -12.719 -0.260 1.00 93.19 81 ILE A N 1
ATOM 621 C CA . ILE A 1 81 ? -10.715 -13.688 0.093 1.00 93.19 81 ILE A CA 1
ATOM 622 C C . ILE A 1 81 ? -10.123 -14.957 0.729 1.00 93.19 81 ILE A C 1
ATOM 624 O O . ILE A 1 81 ? -10.430 -15.284 1.872 1.00 93.19 81 ILE A O 1
ATOM 628 N N . THR A 1 82 ? -9.243 -15.673 0.019 1.00 95.62 82 THR A N 1
ATOM 629 C CA . THR A 1 82 ? -8.672 -16.951 0.488 1.00 95.62 82 THR A CA 1
ATOM 630 C C . THR A 1 82 ? -7.608 -16.806 1.578 1.00 95.62 82 THR A C 1
ATOM 632 O O . THR A 1 82 ? -7.307 -17.783 2.260 1.00 95.62 82 THR A O 1
ATOM 635 N N . LYS A 1 83 ? -7.046 -15.602 1.762 1.00 95.44 83 LYS A N 1
ATOM 636 C CA . LYS A 1 83 ? -5.937 -15.302 2.688 1.00 95.44 83 LYS A CA 1
ATOM 637 C C . LYS A 1 83 ? -4.653 -16.078 2.383 1.00 95.44 83 LYS A C 1
ATOM 639 O O . LYS A 1 83 ? -3.805 -16.267 3.254 1.00 95.44 83 LYS A O 1
ATOM 644 N N . GLU A 1 84 ? -4.493 -16.510 1.137 1.00 95.81 84 GLU A N 1
ATOM 645 C CA . GLU A 1 84 ? -3.292 -17.182 0.653 1.00 95.81 84 GLU A CA 1
ATOM 646 C C . GLU A 1 84 ? -2.385 -16.196 -0.084 1.00 95.81 84 GLU A C 1
ATOM 648 O O . GLU A 1 84 ? -2.850 -15.297 -0.786 1.00 95.81 84 GLU A O 1
ATOM 653 N N . TYR A 1 85 ? -1.071 -16.362 0.059 1.00 96.81 85 TYR A N 1
ATOM 654 C CA . TYR A 1 85 ? -0.120 -15.586 -0.728 1.00 96.81 85 TYR A CA 1
ATOM 655 C C . TYR A 1 85 ? -0.074 -16.099 -2.163 1.00 96.81 85 TYR A C 1
ATOM 657 O O . TYR A 1 85 ? 0.232 -17.265 -2.414 1.00 96.81 85 TYR A O 1
ATOM 665 N N . VAL A 1 86 ? -0.302 -15.192 -3.103 1.00 96.25 86 VAL A N 1
ATOM 666 C CA . VAL A 1 86 ? -0.215 -15.447 -4.535 1.00 96.25 86 VAL A CA 1
ATOM 667 C C . VAL A 1 86 ? 1.067 -14.821 -5.052 1.00 96.25 86 VAL A C 1
ATOM 669 O O . VAL A 1 86 ? 1.339 -13.642 -4.829 1.00 96.25 86 VAL A O 1
ATOM 672 N N . ARG A 1 87 ? 1.879 -15.617 -5.745 1.00 97.44 87 ARG A N 1
ATOM 673 C CA . ARG A 1 87 ? 3.079 -15.113 -6.413 1.00 97.44 87 ARG A CA 1
ATOM 674 C C . ARG A 1 87 ? 2.678 -14.381 -7.688 1.00 97.44 87 ARG A C 1
ATOM 676 O O . ARG A 1 87 ? 1.974 -14.963 -8.506 1.00 97.44 87 ARG A O 1
ATOM 683 N N . PHE A 1 88 ? 3.174 -13.164 -7.858 1.00 97.06 88 PHE A N 1
ATOM 684 C CA . PHE A 1 88 ? 3.041 -12.369 -9.079 1.00 97.06 88 PHE A CA 1
ATOM 685 C C . PHE A 1 88 ? 4.316 -12.414 -9.922 1.00 97.06 88 PHE A C 1
ATOM 687 O O . PHE A 1 88 ? 4.262 -12.579 -11.138 1.00 97.06 88 PHE A O 1
ATOM 694 N N . TYR A 1 89 ? 5.474 -12.353 -9.259 1.00 97.75 89 TYR A N 1
ATOM 695 C CA . TYR A 1 89 ? 6.775 -12.455 -9.908 1.00 97.75 89 TYR A CA 1
ATOM 696 C C . TYR A 1 89 ? 7.698 -13.440 -9.167 1.00 97.75 89 TYR A C 1
ATOM 698 O O . TYR A 1 89 ? 7.727 -13.424 -7.930 1.00 97.75 89 TYR A O 1
ATOM 706 N N . PRO A 1 90 ? 8.471 -14.285 -9.881 1.00 96.88 90 PRO A N 1
ATOM 707 C CA . PRO A 1 90 ? 8.388 -14.537 -11.326 1.00 96.88 90 PRO A CA 1
ATOM 708 C C . PRO A 1 90 ? 7.025 -15.109 -11.735 1.00 96.88 90 PRO A C 1
ATOM 710 O O . PRO A 1 90 ? 6.273 -15.575 -10.872 1.00 96.88 90 PRO A O 1
ATOM 713 N N . GLU A 1 91 ? 6.749 -15.067 -13.043 1.00 93.75 91 GLU A N 1
ATOM 714 C CA . GLU A 1 91 ? 5.462 -15.402 -13.667 1.00 93.75 91 GLU A CA 1
ATOM 715 C C . GLU A 1 91 ? 4.727 -16.563 -12.974 1.00 93.75 91 GLU A C 1
ATOM 717 O O . GLU A 1 91 ? 5.294 -17.625 -12.662 1.00 93.75 91 GLU A O 1
ATOM 722 N N . ASN A 1 92 ? 3.438 -16.344 -12.727 1.00 91.94 92 ASN A N 1
ATOM 723 C CA . ASN A 1 92 ? 2.535 -17.343 -12.187 1.00 91.94 92 ASN A CA 1
ATOM 724 C C . ASN A 1 92 ? 1.308 -17.481 -13.102 1.00 91.94 92 ASN A C 1
ATOM 726 O O . ASN A 1 92 ? 0.466 -16.583 -13.128 1.00 91.94 92 ASN A O 1
ATOM 730 N N . PRO A 1 93 ? 1.164 -18.601 -13.831 1.00 88.00 93 PRO A N 1
ATOM 731 C CA . PRO A 1 93 ? 0.058 -18.779 -14.770 1.00 88.00 93 PRO A CA 1
ATOM 732 C C . PRO A 1 93 ? -1.311 -18.907 -14.081 1.00 88.00 93 PRO A C 1
ATOM 734 O O . PRO A 1 93 ? -2.342 -18.841 -14.747 1.00 88.00 93 PRO A O 1
ATOM 737 N N . GLU A 1 94 ? -1.348 -19.101 -12.759 1.00 89.25 94 GLU A N 1
ATOM 738 C CA . GLU A 1 94 ? -2.593 -19.248 -11.998 1.00 89.25 94 GLU A CA 1
ATOM 739 C C . GLU A 1 94 ? -3.273 -17.906 -11.677 1.00 89.25 94 GLU A C 1
ATOM 741 O O . GLU A 1 94 ? -4.424 -17.911 -11.244 1.00 89.25 94 GLU A O 1
ATOM 746 N N . LEU A 1 95 ? -2.628 -16.761 -11.955 1.00 90.12 95 LEU A N 1
ATOM 747 C CA . LEU A 1 95 ? -3.206 -15.424 -11.736 1.00 90.12 95 LEU A CA 1
ATOM 748 C C . LEU A 1 95 ? -4.518 -15.201 -12.501 1.00 90.12 95 LEU A C 1
ATOM 750 O O . LEU A 1 95 ? -5.403 -14.495 -12.030 1.00 90.12 95 LEU A O 1
ATOM 754 N N . ASN A 1 96 ? -4.671 -15.833 -13.664 1.00 89.56 96 ASN A N 1
ATOM 755 C CA . ASN A 1 96 ? -5.895 -15.751 -14.464 1.00 89.56 96 ASN A CA 1
ATOM 756 C C . ASN A 1 96 ? -7.102 -16.477 -13.845 1.00 89.56 96 ASN A C 1
ATOM 758 O O . ASN A 1 96 ? -8.222 -16.304 -14.321 1.00 89.56 96 ASN A O 1
ATOM 762 N N . ASN A 1 97 ? -6.891 -17.290 -12.806 1.00 91.62 97 ASN A N 1
ATOM 763 C CA . ASN A 1 97 ? -7.947 -18.052 -12.139 1.00 91.62 97 ASN A CA 1
ATOM 764 C C . ASN A 1 97 ? -8.400 -17.424 -10.815 1.00 91.62 97 ASN A C 1
ATOM 766 O O . ASN A 1 97 ? -9.212 -18.033 -10.118 1.00 91.62 97 ASN A O 1
ATOM 770 N N . LEU A 1 98 ? -7.866 -16.257 -10.445 1.00 92.12 98 LEU A N 1
ATOM 771 C CA . LEU A 1 98 ? -8.280 -15.569 -9.228 1.00 92.12 98 LEU A CA 1
ATOM 772 C C . LEU A 1 98 ? -9.741 -15.120 -9.349 1.00 92.12 98 LEU A C 1
ATOM 774 O O . LEU A 1 98 ? -10.172 -14.625 -10.390 1.00 92.12 98 LEU A O 1
ATOM 778 N N . ASP A 1 99 ? -10.504 -15.270 -8.271 1.00 93.06 99 ASP A N 1
ATOM 779 C CA . ASP A 1 99 ? -11.914 -14.879 -8.188 1.00 93.06 99 ASP A CA 1
ATOM 780 C C . ASP A 1 99 ? -12.090 -13.396 -7.815 1.00 93.06 99 ASP A C 1
ATOM 782 O O . ASP A 1 99 ? -13.108 -12.989 -7.258 1.00 93.06 99 ASP A O 1
ATOM 786 N N . ILE A 1 100 ? -11.103 -12.572 -8.173 1.00 92.81 100 ILE A N 1
ATOM 787 C CA . ILE A 1 100 ? -11.072 -11.134 -7.932 1.00 92.81 100 ILE A CA 1
ATOM 788 C C . ILE A 1 100 ? -10.502 -10.398 -9.145 1.00 92.81 100 ILE A C 1
ATOM 790 O O . ILE A 1 100 ? -9.594 -10.883 -9.820 1.00 92.81 100 ILE A O 1
ATOM 794 N N . SER A 1 101 ? -11.038 -9.212 -9.445 1.00 94.12 101 SER A N 1
ATOM 795 C CA . SER A 1 101 ? -10.524 -8.392 -10.545 1.00 94.12 101 SER A CA 1
ATOM 796 C C . SER A 1 101 ? -9.109 -7.909 -10.243 1.00 94.12 101 SER A C 1
ATOM 798 O O . SER A 1 101 ? -8.844 -7.428 -9.138 1.00 94.12 101 SER A O 1
ATOM 800 N N . MET A 1 102 ? -8.231 -7.958 -11.244 1.00 95.00 102 MET A N 1
ATOM 801 C CA . MET A 1 102 ? -6.851 -7.502 -11.093 1.00 95.00 102 MET A CA 1
ATOM 802 C C . MET A 1 102 ? -6.763 -6.004 -10.787 1.00 95.00 102 MET A C 1
ATOM 804 O O . MET A 1 102 ? -5.920 -5.605 -9.992 1.00 95.00 102 MET A O 1
ATOM 808 N N . ASP A 1 103 ? -7.688 -5.203 -11.322 1.00 94.00 103 ASP A N 1
ATOM 809 C CA . ASP A 1 103 ? -7.762 -3.765 -11.044 1.00 94.00 103 ASP A CA 1
ATOM 810 C C . ASP A 1 103 ? -7.971 -3.491 -9.551 1.00 94.00 103 ASP A C 1
ATOM 812 O O . ASP A 1 103 ? -7.274 -2.676 -8.953 1.00 94.00 103 ASP A O 1
ATOM 816 N N . TYR A 1 104 ? -8.883 -4.242 -8.924 1.00 92.94 104 TYR A N 1
ATOM 817 C CA . TYR A 1 104 ? -9.084 -4.181 -7.480 1.00 92.94 104 TYR A CA 1
ATOM 818 C C . TYR A 1 104 ? -7.832 -4.622 -6.722 1.00 92.94 104 TYR A C 1
ATOM 820 O O . TYR A 1 104 ? -7.411 -3.930 -5.798 1.00 92.94 104 TYR A O 1
ATOM 828 N N . PHE A 1 105 ? -7.249 -5.768 -7.098 1.00 95.19 105 PHE A N 1
ATOM 829 C CA . PHE A 1 105 ? -6.095 -6.335 -6.398 1.00 95.19 105 PHE A CA 1
ATOM 830 C C . PHE A 1 105 ? -4.935 -5.331 -6.420 1.00 95.19 105 PHE A C 1
ATOM 832 O O . PHE A 1 105 ? -4.422 -4.944 -5.373 1.00 95.19 105 PHE A O 1
ATOM 839 N N . VAL A 1 106 ? -4.560 -4.853 -7.602 1.00 95.69 106 VAL A N 1
ATOM 840 C CA . VAL A 1 106 ? -3.442 -3.925 -7.781 1.00 95.69 106 VAL A CA 1
ATOM 841 C C . VAL A 1 106 ? -3.741 -2.557 -7.168 1.00 95.69 106 VAL A C 1
ATOM 843 O O . VAL A 1 106 ? -2.892 -2.021 -6.469 1.00 95.69 106 VAL A O 1
ATOM 846 N N . GLY A 1 107 ? -4.940 -2.009 -7.378 1.00 94.94 107 GLY A N 1
ATOM 847 C CA . GLY A 1 107 ? -5.280 -0.664 -6.910 1.00 94.94 107 GLY A CA 1
ATOM 848 C C . GLY A 1 107 ? -5.438 -0.540 -5.393 1.00 94.94 107 GLY A C 1
ATOM 849 O O . GLY A 1 107 ? -5.212 0.541 -4.862 1.00 94.94 107 GLY A O 1
ATOM 850 N N . ASN A 1 108 ? -5.803 -1.616 -4.683 1.00 94.31 108 ASN A N 1
ATOM 851 C CA . ASN A 1 108 ? -6.118 -1.547 -3.248 1.00 94.31 108 ASN A CA 1
ATOM 852 C C . ASN A 1 108 ? -5.088 -2.218 -2.337 1.00 94.31 108 ASN A C 1
ATOM 854 O O . ASN A 1 108 ? -5.062 -1.928 -1.142 1.00 94.31 108 ASN A O 1
ATOM 858 N N . THR A 1 109 ? -4.271 -3.143 -2.844 1.00 96.19 109 THR A N 1
ATOM 859 C CA . THR A 1 109 ? -3.432 -3.974 -1.968 1.00 96.19 109 THR A CA 1
ATOM 860 C C . THR A 1 109 ? -1.966 -3.565 -1.973 1.00 96.19 109 THR A C 1
ATOM 862 O O . THR A 1 109 ? -1.451 -2.986 -2.934 1.00 96.19 109 THR A O 1
ATOM 865 N N . ALA A 1 110 ? -1.279 -3.902 -0.884 1.00 97.44 110 ALA A N 1
ATOM 866 C CA . ALA A 1 110 ? 0.173 -3.867 -0.839 1.00 97.44 110 ALA A CA 1
ATOM 867 C C . ALA A 1 110 ? 0.768 -5.237 -1.186 1.00 97.44 110 ALA A C 1
ATOM 869 O O . ALA A 1 110 ? 0.220 -6.293 -0.854 1.00 97.44 110 ALA A O 1
ATOM 870 N N . PHE A 1 111 ? 1.930 -5.206 -1.828 1.00 98.19 111 PHE A N 1
ATOM 871 C CA . PHE A 1 111 ? 2.662 -6.373 -2.289 1.00 98.19 111 PHE A CA 1
ATOM 872 C C . PHE A 1 111 ? 3.963 -6.523 -1.513 1.00 98.19 111 PHE A C 1
ATOM 874 O O . PHE A 1 111 ? 4.698 -5.561 -1.294 1.00 98.19 111 PHE A O 1
ATOM 881 N N . TRP A 1 112 ? 4.290 -7.759 -1.148 1.00 98.06 112 TRP A N 1
ATOM 882 C CA . TRP A 1 112 ? 5.628 -8.108 -0.697 1.00 98.06 112 TRP A CA 1
ATOM 883 C C . TRP A 1 112 ? 6.572 -8.131 -1.881 1.00 98.06 112 TRP A C 1
ATOM 885 O O . TRP A 1 112 ? 6.488 -9.024 -2.723 1.00 98.06 112 TRP A O 1
ATOM 895 N N . VAL A 1 113 ? 7.505 -7.193 -1.904 1.00 97.81 113 VAL A N 1
ATOM 896 C CA . VAL A 1 113 ? 8.506 -7.046 -2.953 1.00 97.81 113 VAL A CA 1
ATOM 897 C C . VAL A 1 113 ? 9.872 -7.362 -2.359 1.00 97.81 113 VAL A C 1
ATOM 899 O O . VAL A 1 113 ? 10.342 -6.687 -1.442 1.00 97.81 113 VAL A O 1
ATOM 902 N N . TYR A 1 114 ? 10.514 -8.419 -2.855 1.00 97.62 114 TYR A N 1
ATOM 903 C CA . TYR A 1 114 ? 11.879 -8.753 -2.462 1.00 97.62 114 TYR A CA 1
ATOM 904 C C . TYR A 1 114 ? 12.884 -8.098 -3.399 1.00 97.62 114 TYR A C 1
ATOM 906 O O . TYR A 1 114 ? 12.924 -8.409 -4.595 1.00 97.62 114 TYR A O 1
ATOM 914 N N . ILE A 1 115 ? 13.743 -7.263 -2.823 1.00 96.75 115 ILE A N 1
ATOM 915 C CA . ILE A 1 115 ? 14.764 -6.500 -3.531 1.00 96.75 115 ILE A CA 1
ATOM 916 C C . ILE A 1 115 ? 16.148 -7.072 -3.203 1.00 96.75 115 ILE A C 1
ATOM 918 O O . ILE A 1 115 ? 16.569 -7.101 -2.046 1.00 96.75 115 ILE A O 1
ATOM 922 N N . GLU A 1 116 ? 16.883 -7.526 -4.215 1.00 96.50 116 GLU A N 1
ATOM 923 C CA . GLU A 1 116 ? 18.271 -7.969 -4.081 1.00 96.50 116 GLU A CA 1
ATOM 924 C C . GLU A 1 116 ? 19.241 -6.802 -4.285 1.00 96.50 116 GLU A C 1
ATOM 926 O O . GLU A 1 116 ? 19.241 -6.139 -5.324 1.00 96.50 116 GLU A O 1
ATOM 931 N N . GLY A 1 117 ? 20.134 -6.616 -3.314 1.00 89.69 117 GLY A N 1
ATOM 932 C CA . GLY A 1 117 ? 21.225 -5.653 -3.392 1.00 89.69 117 GLY A CA 1
ATOM 933 C C . GLY A 1 117 ? 21.481 -4.982 -2.049 1.00 89.69 117 GLY A C 1
ATOM 934 O O . GLY A 1 117 ? 20.584 -4.402 -1.442 1.00 89.69 117 GLY A O 1
ATOM 935 N N . ASN A 1 118 ? 22.727 -5.030 -1.583 1.00 77.38 118 ASN A N 1
ATOM 936 C CA . ASN A 1 118 ? 23.147 -4.257 -0.419 1.00 77.38 118 ASN A CA 1
ATOM 937 C C . ASN A 1 118 ? 23.561 -2.866 -0.913 1.00 77.38 118 ASN A C 1
ATOM 939 O O . ASN A 1 118 ? 24.511 -2.760 -1.685 1.00 77.38 118 ASN A O 1
ATOM 943 N N . GLY A 1 119 ? 22.853 -1.816 -0.493 1.00 80.25 119 GLY A N 1
ATOM 944 C CA . GLY A 1 119 ? 23.155 -0.429 -0.878 1.00 80.25 119 GLY A CA 1
ATOM 945 C C . GLY A 1 119 ? 22.174 0.215 -1.858 1.00 80.25 119 GLY A C 1
ATOM 946 O O . GLY A 1 119 ? 22.467 1.290 -2.372 1.00 80.25 119 GLY A O 1
ATOM 947 N N . ILE A 1 120 ? 21.021 -0.408 -2.112 1.00 84.81 120 ILE A N 1
ATOM 948 C CA . ILE A 1 120 ? 19.892 0.292 -2.732 1.00 84.81 120 ILE A CA 1
ATOM 949 C C . ILE A 1 120 ? 19.340 1.247 -1.674 1.00 84.81 120 ILE A C 1
ATOM 951 O O . ILE A 1 120 ? 18.758 0.807 -0.686 1.00 84.81 120 ILE A O 1
ATOM 955 N N . THR A 1 121 ? 19.598 2.539 -1.839 1.00 88.38 121 THR A N 1
ATOM 956 C CA . THR A 1 121 ? 19.078 3.584 -0.959 1.00 88.38 121 THR A CA 1
ATOM 957 C C . THR A 1 121 ? 18.608 4.756 -1.802 1.00 88.38 121 THR A C 1
ATOM 959 O O . THR A 1 121 ? 19.368 5.253 -2.636 1.00 88.38 121 THR A O 1
ATOM 962 N N . GLY A 1 122 ? 17.378 5.200 -1.573 1.00 88.31 122 GLY A N 1
ATOM 963 C CA . GLY A 1 122 ? 16.774 6.327 -2.271 1.00 88.31 122 GLY A CA 1
ATOM 964 C C . GLY A 1 122 ? 15.360 6.032 -2.745 1.00 88.31 122 GLY A C 1
ATOM 965 O O . GLY A 1 122 ? 14.811 4.963 -2.487 1.00 88.31 122 GLY A O 1
ATOM 966 N N . GLU A 1 123 ? 14.791 7.001 -3.446 1.00 92.19 123 GLU A N 1
ATOM 967 C CA . GLU A 1 123 ? 13.455 6.906 -4.025 1.00 92.19 123 GLU A CA 1
ATOM 968 C C . GLU A 1 123 ? 13.442 5.948 -5.223 1.00 92.19 123 GLU A C 1
ATOM 970 O O . GLU A 1 123 ? 14.306 6.008 -6.108 1.00 92.19 123 GLU A O 1
ATOM 975 N N . ALA A 1 124 ? 12.457 5.056 -5.234 1.00 94.38 124 ALA A N 1
ATOM 976 C CA . ALA A 1 124 ? 12.086 4.250 -6.382 1.00 94.38 124 ALA A CA 1
ATOM 977 C C . ALA A 1 124 ? 10.738 4.739 -6.908 1.00 94.38 124 ALA A C 1
ATOM 979 O O . ALA A 1 124 ? 9.757 4.759 -6.171 1.00 94.38 124 ALA A O 1
ATOM 980 N N . GLU A 1 125 ? 10.713 5.116 -8.181 1.00 97.12 125 GLU A N 1
ATOM 981 C CA . GLU A 1 125 ? 9.503 5.501 -8.905 1.00 97.12 125 GLU A CA 1
ATOM 982 C C . GLU A 1 125 ? 8.962 4.280 -9.649 1.00 97.12 125 GLU A C 1
ATOM 984 O O . GLU A 1 125 ? 9.730 3.473 -10.200 1.00 97.12 125 GLU A O 1
ATOM 989 N N . TYR A 1 126 ? 7.643 4.129 -9.637 1.00 97.56 126 TYR A N 1
ATOM 990 C CA . TYR A 1 126 ? 6.966 3.018 -10.281 1.00 97.56 126 TYR A CA 1
ATOM 991 C C . TYR A 1 126 ? 5.547 3.402 -10.671 1.00 97.56 126 TYR A C 1
ATOM 993 O O . TYR A 1 126 ? 4.956 4.308 -10.104 1.00 97.56 126 TYR A O 1
ATOM 1001 N N . PHE A 1 127 ? 4.978 2.688 -11.633 1.00 97.62 127 PHE A N 1
ATOM 1002 C CA . PHE A 1 127 ? 3.579 2.845 -12.000 1.00 97.62 127 PHE A CA 1
ATOM 1003 C C . PHE A 1 127 ? 2.691 1.982 -11.110 1.00 97.62 127 PHE A C 1
ATOM 1005 O O . PHE A 1 127 ? 3.021 0.829 -10.863 1.00 97.62 127 PHE A O 1
ATOM 1012 N N . THR A 1 128 ? 1.531 2.494 -10.714 1.00 97.12 128 THR A N 1
ATOM 1013 C CA . THR A 1 128 ? 0.436 1.716 -10.112 1.00 97.12 128 THR A CA 1
ATOM 1014 C C . THR A 1 128 ? -0.905 2.214 -10.642 1.00 97.12 128 THR A C 1
ATOM 1016 O O . THR A 1 128 ? -0.974 3.267 -11.280 1.00 97.12 128 THR A O 1
ATOM 1019 N N . LEU A 1 129 ? -1.973 1.452 -10.416 1.00 96.06 129 LEU A N 1
ATOM 1020 C CA . LEU A 1 129 ? -3.323 1.934 -10.678 1.00 96.06 129 LEU A CA 1
ATOM 1021 C C . LEU A 1 129 ? -3.695 3.016 -9.665 1.00 96.06 129 LEU A C 1
ATOM 1023 O O . LEU A 1 129 ? -3.465 2.861 -8.465 1.00 96.06 129 LEU A O 1
ATOM 1027 N N . GLU A 1 130 ? -4.317 4.083 -10.160 1.00 94.50 130 GLU A N 1
ATOM 1028 C CA . GLU A 1 130 ? -4.983 5.074 -9.322 1.00 94.50 130 GLU A CA 1
ATOM 1029 C C . GLU A 1 130 ? -5.952 4.351 -8.382 1.00 94.50 130 GLU A C 1
AT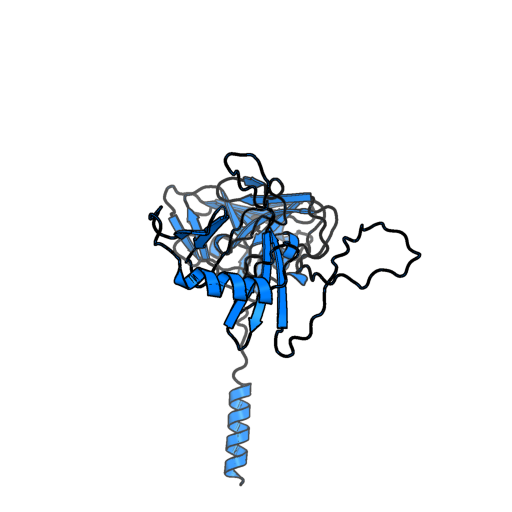OM 1031 O O . GLU A 1 130 ? -6.827 3.591 -8.814 1.00 94.50 130 GLU A O 1
ATOM 1036 N N . SER A 1 131 ? -5.746 4.534 -7.083 1.00 92.81 131 SER A N 1
ATOM 1037 C CA . SER A 1 131 ? -6.546 3.848 -6.081 1.00 92.81 131 SER A CA 1
ATOM 1038 C C . SER A 1 131 ? -7.958 4.417 -6.051 1.00 92.81 131 SER A C 1
ATOM 1040 O O . SER A 1 131 ? -8.145 5.624 -6.228 1.00 92.81 131 SER A O 1
ATOM 1042 N N . PRO A 1 132 ? -8.979 3.574 -5.833 1.00 91.88 132 PRO A N 1
ATOM 1043 C CA . PRO A 1 132 ? -10.320 4.091 -5.654 1.00 91.88 132 PRO A CA 1
ATOM 1044 C C . PRO A 1 132 ? -10.370 4.960 -4.383 1.00 91.88 132 PRO A C 1
ATOM 1046 O O . PRO A 1 132 ? -9.614 4.697 -3.438 1.00 91.88 132 PRO A O 1
ATOM 1049 N N . PRO A 1 133 ? -11.283 5.949 -4.329 1.00 92.12 133 PRO A N 1
ATOM 1050 C CA . PRO A 1 133 ? -11.533 6.720 -3.115 1.00 92.12 133 PRO A CA 1
ATOM 1051 C C . PRO A 1 133 ? -11.737 5.802 -1.911 1.00 92.12 133 PRO A C 1
ATOM 1053 O O . PRO A 1 133 ? -12.329 4.727 -2.066 1.00 92.12 133 PRO A O 1
ATOM 1056 N N . ILE A 1 134 ? -11.269 6.221 -0.736 1.00 92.88 134 ILE A N 1
ATOM 1057 C CA . ILE A 1 134 ? -11.319 5.425 0.492 1.00 92.88 134 ILE A CA 1
ATOM 1058 C C . ILE A 1 134 ? -12.697 4.807 0.778 1.00 92.88 134 ILE A C 1
ATOM 1060 O O . ILE A 1 134 ? -12.768 3.647 1.176 1.00 92.88 134 ILE A O 1
ATOM 1064 N N . GLU A 1 135 ? -13.793 5.510 0.481 1.00 90.88 135 GLU A N 1
ATOM 1065 C CA . GLU A 1 135 ? -15.166 5.038 0.722 1.00 90.88 135 GLU A CA 1
ATOM 1066 C C . GLU A 1 135 ? -15.561 3.833 -0.146 1.00 90.88 135 GLU A C 1
ATOM 1068 O O . GLU A 1 135 ? -16.547 3.147 0.131 1.00 90.88 135 GLU A O 1
ATOM 1073 N N . ASN A 1 136 ? -14.802 3.573 -1.211 1.00 91.81 136 ASN A N 1
ATOM 1074 C CA . ASN A 1 136 ? -14.983 2.438 -2.111 1.00 91.81 136 ASN A CA 1
ATOM 1075 C C . ASN A 1 136 ? -13.997 1.294 -1.821 1.00 91.81 136 ASN A C 1
ATOM 1077 O O . ASN A 1 136 ? -13.960 0.319 -2.578 1.00 91.81 136 ASN A O 1
ATOM 1081 N N . ARG A 1 137 ? -13.183 1.395 -0.761 1.00 94.88 137 ARG A N 1
ATOM 1082 C CA . ARG A 1 137 ? -12.211 0.361 -0.392 1.00 94.88 137 ARG A CA 1
ATOM 1083 C C . ARG A 1 137 ? -12.835 -0.647 0.551 1.00 94.88 137 ARG A C 1
ATOM 1085 O O . ARG A 1 137 ? -12.997 -0.402 1.745 1.00 94.88 137 ARG A O 1
ATOM 1092 N N . GLN A 1 138 ? -13.147 -1.809 -0.001 1.00 96.12 138 GLN A N 1
ATOM 1093 C CA . GLN A 1 138 ? -13.632 -2.941 0.768 1.00 96.12 138 GLN A CA 1
ATOM 1094 C C . GLN A 1 138 ? -12.469 -3.642 1.489 1.00 96.12 138 GLN A C 1
ATOM 1096 O O . GLN A 1 138 ? -11.388 -3.831 0.936 1.00 96.12 138 GLN A O 1
ATOM 1101 N N . LEU A 1 139 ? -12.689 -4.073 2.725 1.00 96.88 139 LEU A N 1
ATOM 1102 C CA . LEU A 1 139 ? -11.838 -5.030 3.422 1.00 96.88 139 LEU A CA 1
ATOM 1103 C C . LEU A 1 139 ? -12.633 -6.310 3.658 1.00 96.88 139 LEU A C 1
ATOM 1105 O O . LEU A 1 139 ? -13.839 -6.276 3.897 1.00 96.88 139 LEU A O 1
ATOM 1109 N N . PHE A 1 140 ? -11.947 -7.447 3.587 1.00 97.44 140 PHE A N 1
ATOM 1110 C CA . PHE A 1 140 ? -12.558 -8.755 3.801 1.00 97.44 140 PHE A CA 1
ATOM 1111 C C . PHE A 1 140 ? -12.209 -9.273 5.189 1.00 97.44 140 PHE A C 1
ATOM 1113 O O . PHE A 1 140 ? -11.056 -9.133 5.612 1.00 97.44 140 PHE A O 1
ATOM 1120 N N . ALA A 1 141 ? -13.147 -9.951 5.846 1.00 98.19 141 ALA A N 1
ATOM 1121 C CA . ALA A 1 141 ? -12.981 -10.539 7.173 1.00 98.19 141 ALA A CA 1
ATOM 1122 C C . ALA A 1 141 ? -11.613 -11.231 7.341 1.00 98.19 141 ALA A C 1
ATOM 1124 O O . ALA A 1 141 ? -11.155 -11.979 6.471 1.00 98.19 141 ALA A O 1
ATOM 1125 N N . GLY A 1 142 ? -10.928 -10.980 8.457 1.00 97.94 142 GLY A N 1
ATOM 1126 C CA . GLY A 1 142 ? -9.561 -11.434 8.712 1.00 97.94 142 GLY A CA 1
ATOM 1127 C C . GLY A 1 142 ? -8.484 -10.466 8.206 1.00 97.94 142 GLY A C 1
ATOM 1128 O O . GLY A 1 142 ? -8.662 -9.253 8.230 1.00 97.94 142 GLY A O 1
ATOM 1129 N N . TRP A 1 143 ? -7.323 -11.001 7.811 1.00 98.00 143 TRP A N 1
ATOM 1130 C CA . TRP A 1 143 ? -6.148 -10.200 7.432 1.00 98.00 143 TRP A CA 1
ATOM 1131 C C . TRP A 1 143 ? -6.247 -9.626 6.017 1.00 98.00 143 TRP A C 1
ATOM 1133 O O . TRP A 1 143 ? -6.606 -10.341 5.082 1.00 98.00 143 TRP A O 1
ATOM 1143 N N . ASN A 1 144 ? -5.856 -8.367 5.846 1.00 98.00 144 ASN A N 1
ATOM 1144 C CA . ASN A 1 144 ? -5.742 -7.679 4.564 1.00 98.00 144 ASN A CA 1
ATOM 1145 C C . ASN A 1 144 ? -4.395 -6.951 4.501 1.00 98.00 144 ASN A C 1
ATOM 1147 O O . ASN A 1 144 ? -3.927 -6.428 5.512 1.00 98.00 144 ASN A O 1
ATOM 1151 N N . LEU A 1 145 ? -3.787 -6.917 3.315 1.00 97.31 145 LEU A N 1
ATOM 1152 C CA . LEU A 1 145 ? -2.661 -6.035 3.015 1.00 97.31 145 LEU A CA 1
ATOM 1153 C C . LEU A 1 145 ? -3.197 -4.851 2.220 1.00 97.31 145 LEU A C 1
ATOM 1155 O O . LEU A 1 145 ? -3.570 -5.017 1.062 1.00 97.31 145 LEU A O 1
ATOM 1159 N N . LEU A 1 146 ? -3.247 -3.688 2.853 1.00 96.50 146 LEU A N 1
ATOM 1160 C CA . LEU A 1 146 ? -3.712 -2.435 2.275 1.00 96.50 146 LEU A CA 1
ATOM 1161 C C . LEU A 1 146 ? -2.498 -1.606 1.851 1.00 96.50 146 LEU A C 1
ATOM 1163 O O . LEU A 1 146 ? -1.539 -1.504 2.612 1.00 96.50 146 LEU A O 1
ATOM 1167 N N . GLY A 1 147 ? -2.521 -1.029 0.652 1.00 95.81 147 GLY A N 1
ATOM 1168 C CA . GLY A 1 147 ? -1.548 0.005 0.295 1.00 95.81 147 GLY A CA 1
ATOM 1169 C C . GLY A 1 147 ? -1.950 1.344 0.899 1.00 95.81 147 GLY A C 1
ATOM 1170 O O . GLY A 1 147 ? -3.109 1.739 0.762 1.00 95.81 147 GLY A O 1
ATOM 1171 N N . LEU A 1 148 ? -1.013 2.014 1.566 1.00 95.38 148 LEU A N 1
ATOM 1172 C CA . LEU A 1 148 ? -1.206 3.368 2.071 1.00 95.38 148 LEU A CA 1
ATOM 1173 C C . LEU A 1 148 ? -1.073 4.336 0.902 1.00 95.38 148 LEU A C 1
ATOM 1175 O O . LEU A 1 148 ? -0.067 4.364 0.210 1.00 95.38 148 LEU A O 1
ATOM 1179 N N . THR A 1 149 ? -2.118 5.097 0.649 1.00 94.75 149 THR A N 1
ATOM 1180 C CA . THR A 1 149 ? -2.228 6.037 -0.468 1.00 94.75 149 THR A CA 1
ATOM 1181 C C . THR A 1 149 ? -2.426 7.431 0.093 1.00 94.75 149 THR A C 1
ATOM 1183 O O . THR A 1 149 ? -2.781 7.564 1.260 1.00 94.75 149 THR A O 1
ATOM 1186 N N . TYR A 1 150 ? -2.266 8.457 -0.737 1.00 92.50 150 TYR A N 1
ATOM 1187 C CA . TYR A 1 150 ? -2.441 9.851 -0.329 1.00 92.50 150 TYR A CA 1
ATOM 1188 C C . TYR A 1 150 ? -3.708 10.110 0.516 1.00 92.50 150 TYR A C 1
ATOM 1190 O O . TYR A 1 150 ? -3.625 10.692 1.585 1.00 92.50 150 TYR A O 1
ATOM 1198 N N . ASP A 1 151 ? -4.871 9.585 0.118 1.00 91.00 151 ASP A N 1
ATOM 1199 C CA . ASP A 1 151 ? -6.139 9.726 0.860 1.00 91.00 151 ASP A CA 1
ATOM 1200 C C . ASP A 1 151 ? -6.182 8.988 2.216 1.00 91.00 151 ASP A C 1
ATOM 1202 O O . ASP A 1 151 ? -7.055 9.256 3.039 1.00 91.00 151 ASP A O 1
ATOM 1206 N N . LEU A 1 152 ? -5.266 8.053 2.474 1.00 92.69 152 LEU A N 1
ATOM 1207 C CA . LEU A 1 152 ? -5.154 7.349 3.757 1.00 92.69 152 LEU A CA 1
ATOM 1208 C C . LEU A 1 152 ? -4.183 8.015 4.733 1.00 92.69 152 LEU A C 1
ATOM 1210 O O . LEU A 1 152 ? -4.305 7.761 5.924 1.00 92.69 152 LEU A O 1
ATOM 1214 N N . VAL A 1 153 ? -3.226 8.801 4.238 1.00 92.94 153 VAL A N 1
ATOM 1215 C CA . VAL A 1 153 ? -2.189 9.467 5.053 1.00 92.94 153 VAL A CA 1
ATOM 1216 C C . VAL A 1 153 ? -2.369 10.985 5.112 1.00 92.94 153 VAL A C 1
ATOM 1218 O O . VAL A 1 153 ? -1.760 11.656 5.933 1.00 92.94 153 VAL A O 1
ATOM 1221 N N . GLU A 1 154 ? -3.237 11.541 4.266 1.00 88.38 154 GLU A N 1
ATOM 1222 C CA . GLU A 1 154 ? -3.566 12.960 4.248 1.00 88.38 154 GLU A CA 1
ATOM 1223 C C . GLU A 1 154 ? -5.086 13.144 4.183 1.00 88.38 154 GLU A C 1
ATOM 1225 O O . GLU A 1 154 ? -5.753 12.672 3.258 1.00 88.38 154 GLU A O 1
ATOM 1230 N N . SER A 1 155 ? -5.661 13.823 5.182 1.00 78.50 155 SER A N 1
ATOM 1231 C CA . SER A 1 155 ? -7.107 14.038 5.233 1.00 78.50 155 SER A CA 1
ATOM 1232 C C . SER A 1 155 ? -7.561 15.047 4.163 1.00 78.50 155 SER A C 1
ATOM 1234 O O . SER A 1 155 ? -7.238 16.236 4.246 1.00 78.50 155 SER A O 1
ATOM 1236 N N . PRO A 1 156 ? -8.411 14.654 3.195 1.00 71.56 156 PRO A N 1
ATOM 1237 C CA . PRO A 1 156 ? -8.942 15.559 2.180 1.00 71.56 156 PRO A CA 1
ATOM 1238 C C . PRO A 1 156 ? -9.972 16.542 2.755 1.00 71.56 156 PRO A C 1
ATOM 1240 O O . PRO A 1 156 ? -10.448 17.430 2.045 1.00 71.56 156 PRO A O 1
ATOM 1243 N N . GLN A 1 157 ? -10.360 16.379 4.023 1.00 70.81 157 GLN A N 1
ATOM 1244 C CA . GLN A 1 157 ? -11.405 17.174 4.665 1.00 70.81 157 GLN A CA 1
ATOM 1245 C C . GLN A 1 157 ? -10.925 18.581 5.027 1.00 70.81 157 GLN A C 1
ATOM 1247 O O . GLN A 1 157 ? -11.739 19.507 5.049 1.00 70.81 157 GLN A O 1
ATOM 1252 N N . ASN A 1 158 ? -9.620 18.764 5.247 1.00 66.75 158 ASN A N 1
ATOM 1253 C CA . ASN A 1 158 ? -9.027 20.065 5.530 1.00 66.75 158 ASN A CA 1
ATOM 1254 C C . ASN A 1 158 ? -7.834 20.354 4.601 1.00 66.75 158 ASN A C 1
ATOM 1256 O O . ASN A 1 158 ? -6.681 20.236 5.003 1.00 66.75 158 ASN A O 1
ATOM 1260 N N . PRO A 1 159 ? -8.082 20.814 3.361 1.00 69.44 159 PRO A N 1
ATOM 1261 C CA . PRO A 1 159 ? -7.009 21.117 2.410 1.00 69.44 159 PRO A CA 1
ATOM 1262 C C . PRO A 1 159 ? -6.140 22.322 2.815 1.00 69.44 159 PRO A C 1
ATOM 1264 O O . PRO A 1 159 ? -5.179 22.637 2.118 1.00 69.44 159 PRO A O 1
ATOM 1267 N N . LEU A 1 160 ? -6.500 23.052 3.880 1.00 63.72 160 LEU A N 1
ATOM 1268 C CA . LEU A 1 160 ? -5.721 24.186 4.389 1.00 63.72 160 LEU A CA 1
ATOM 1269 C C . LEU A 1 160 ? -4.722 23.769 5.475 1.00 63.72 160 LEU A C 1
ATOM 1271 O O . LEU A 1 160 ? -3.678 24.407 5.595 1.00 63.72 160 LEU A O 1
ATOM 1275 N N . TYR A 1 161 ? -5.037 22.712 6.223 1.00 60.31 161 TYR A N 1
ATOM 1276 C CA . TYR A 1 161 ? -4.198 22.127 7.264 1.00 60.31 161 TYR A CA 1
ATOM 1277 C C . TYR A 1 161 ? -4.389 20.610 7.211 1.00 60.31 161 TYR A C 1
ATOM 1279 O O . TYR A 1 161 ? -5.309 20.107 7.858 1.00 60.31 161 TYR A O 1
ATOM 1287 N N . PRO A 1 162 ? -3.603 19.898 6.385 1.00 71.75 162 PRO A N 1
ATOM 1288 C CA . PRO A 1 162 ? -3.675 18.450 6.334 1.00 71.75 162 PRO A CA 1
ATOM 1289 C C . PRO A 1 162 ? -3.210 17.902 7.681 1.00 71.75 162 PRO A C 1
ATOM 1291 O O . PRO A 1 162 ? -2.022 17.909 7.995 1.00 71.75 162 PRO A O 1
ATOM 1294 N N . GLU A 1 163 ? -4.171 17.508 8.504 1.00 82.25 163 GLU A N 1
ATOM 1295 C CA . GLU A 1 163 ? -3.915 16.680 9.673 1.00 82.25 163 GLU A CA 1
ATOM 1296 C C . GLU A 1 163 ? -3.725 15.242 9.185 1.00 82.25 163 GLU A C 1
ATOM 1298 O O . GLU A 1 163 ? -4.442 14.771 8.287 1.00 82.25 163 GLU A O 1
ATOM 1303 N N . GLU A 1 164 ? -2.721 14.571 9.742 1.00 88.12 164 GLU A N 1
ATOM 1304 C CA . GLU A 1 164 ? -2.438 13.171 9.452 1.00 88.12 164 GLU A CA 1
ATOM 1305 C C . GLU A 1 164 ? -3.512 12.330 10.157 1.00 88.12 164 GLU A C 1
ATOM 1307 O O . GLU A 1 164 ? -3.658 12.411 11.378 1.00 88.12 164 GLU A O 1
ATOM 1312 N N . PRO A 1 165 ? -4.338 11.577 9.415 1.00 91.19 165 PRO A N 1
ATOM 1313 C CA . PRO A 1 165 ? -5.456 10.871 10.009 1.00 91.19 165 PRO A CA 1
ATOM 1314 C C . PRO A 1 165 ? -4.960 9.676 10.826 1.00 91.19 165 PRO A C 1
ATOM 1316 O O . PRO A 1 165 ? -4.007 8.985 10.462 1.00 91.19 165 PRO A O 1
ATOM 1319 N N . THR A 1 166 ? -5.667 9.366 11.902 1.00 92.94 166 THR A N 1
ATOM 1320 C CA . THR A 1 166 ? -5.480 8.118 12.643 1.00 92.94 166 THR A CA 1
ATOM 1321 C C . THR A 1 166 ? -6.247 6.979 11.974 1.00 92.94 166 THR A C 1
ATOM 1323 O O . THR A 1 166 ? -7.161 7.191 11.170 1.00 92.94 166 THR A O 1
ATOM 1326 N N . LEU A 1 167 ? -5.961 5.729 12.354 1.00 92.81 167 LEU A N 1
ATOM 1327 C CA . LEU A 1 167 ? -6.771 4.591 11.898 1.00 92.81 167 LEU A CA 1
ATOM 1328 C C . LEU A 1 167 ? -8.250 4.729 12.284 1.00 92.81 167 LEU A C 1
ATOM 1330 O O . LEU A 1 167 ? -9.119 4.239 11.558 1.00 92.81 167 LEU A O 1
ATOM 1334 N N . MET A 1 168 ? -8.551 5.387 13.406 1.00 92.62 168 MET A N 1
ATOM 1335 C CA . MET A 1 168 ? -9.927 5.638 13.831 1.00 92.62 168 MET A CA 1
ATOM 1336 C C . MET A 1 168 ? -10.641 6.658 12.948 1.00 92.62 168 MET A C 1
ATOM 1338 O O . MET A 1 168 ? -11.850 6.514 12.746 1.00 92.62 168 MET A O 1
ATOM 1342 N N . ASP A 1 169 ? -9.916 7.599 12.352 1.00 92.19 169 ASP A N 1
ATOM 1343 C CA . ASP A 1 169 ? -10.478 8.590 11.432 1.00 92.19 169 ASP A CA 1
ATOM 1344 C C . ASP A 1 169 ? -10.839 7.987 10.076 1.00 92.19 169 ASP A C 1
ATOM 1346 O O . ASP A 1 169 ? -11.702 8.522 9.386 1.00 92.19 169 ASP A O 1
ATOM 1350 N N . ILE A 1 170 ? -10.231 6.855 9.701 1.00 94.06 170 ILE A N 1
ATOM 1351 C CA . ILE A 1 170 ? -10.375 6.249 8.365 1.00 94.06 170 ILE A CA 1
ATOM 1352 C C . ILE A 1 170 ? -10.993 4.841 8.347 1.00 94.06 170 ILE A C 1
ATOM 1354 O O . ILE A 1 170 ? -11.140 4.226 7.285 1.00 94.06 170 ILE A O 1
ATOM 1358 N N . LYS A 1 171 ? -11.381 4.300 9.507 1.00 94.62 171 LYS A N 1
ATOM 1359 C CA . LYS A 1 171 ? -11.905 2.925 9.620 1.00 94.62 171 LYS A CA 1
ATOM 1360 C C . LYS A 1 171 ? -13.242 2.688 8.909 1.00 94.62 171 LYS A C 1
ATOM 1362 O O . LYS A 1 171 ? -13.628 1.536 8.725 1.00 94.62 171 LYS A O 1
ATOM 1367 N N . GLY A 1 172 ? -13.993 3.733 8.572 1.00 94.50 172 GLY A N 1
ATOM 1368 C CA . GLY A 1 172 ? -15.339 3.628 8.016 1.00 94.50 172 GLY A CA 1
ATOM 1369 C C . GLY A 1 172 ? -16.272 2.827 8.925 1.00 94.50 172 GLY A C 1
ATOM 1370 O O . GLY A 1 172 ? -16.480 3.168 10.090 1.00 94.50 172 GLY A O 1
ATOM 1371 N N . ASN A 1 173 ? -16.837 1.738 8.398 1.00 95.31 173 ASN A N 1
ATOM 1372 C CA . ASN A 1 173 ? -17.679 0.825 9.179 1.00 95.31 173 ASN A CA 1
ATOM 1373 C C . ASN A 1 173 ? -16.933 -0.428 9.676 1.00 95.31 173 ASN A C 1
ATOM 1375 O O . ASN A 1 173 ? -17.574 -1.367 10.153 1.00 95.31 173 ASN A O 1
ATOM 1379 N N . CYS A 1 174 ? -15.605 -0.459 9.568 1.00 96.69 174 CYS A N 1
ATOM 1380 C CA . CYS A 1 174 ? -14.796 -1.593 9.984 1.00 96.69 174 CYS A CA 1
ATOM 1381 C C . CYS A 1 174 ? -14.631 -1.675 11.506 1.00 96.69 174 CYS A C 1
ATOM 1383 O O . CYS A 1 174 ? -14.368 -0.683 12.191 1.00 96.69 174 CYS A O 1
ATOM 1385 N N . ILE A 1 175 ? -14.708 -2.902 12.025 1.00 96.19 175 ILE A N 1
ATOM 1386 C CA . ILE A 1 175 ? -14.240 -3.250 13.368 1.00 96.19 175 ILE A CA 1
ATOM 1387 C C . ILE A 1 175 ? -12.814 -3.780 13.220 1.00 96.19 175 ILE A C 1
ATOM 1389 O O . ILE A 1 175 ? -12.605 -4.897 12.741 1.00 96.19 175 ILE A O 1
ATOM 1393 N N . ILE A 1 176 ? -11.836 -2.948 13.581 1.00 96.50 176 ILE A N 1
ATOM 1394 C CA . ILE A 1 176 ? -10.410 -3.270 13.487 1.00 96.50 176 ILE A CA 1
ATOM 1395 C C . ILE A 1 176 ? -10.003 -4.060 14.731 1.00 96.50 176 ILE A C 1
ATOM 1397 O O . ILE A 1 176 ? -10.103 -3.570 15.852 1.00 96.50 176 ILE A O 1
ATOM 1401 N N . GLU A 1 177 ? -9.534 -5.289 14.531 1.00 96.44 177 GLU A N 1
ATOM 1402 C CA . GLU A 1 177 ? -9.027 -6.134 15.614 1.00 96.44 177 GLU A CA 1
ATOM 1403 C C . GLU A 1 177 ? -7.542 -5.880 15.884 1.00 96.44 177 GLU A C 1
ATOM 1405 O O . GLU A 1 177 ? -7.107 -5.935 17.033 1.00 96.44 177 GLU A O 1
ATOM 1410 N N . LYS A 1 178 ? -6.758 -5.687 14.814 1.00 97.38 178 LYS A N 1
ATOM 1411 C CA . LYS A 1 178 ? -5.304 -5.478 14.849 1.00 97.38 178 LYS A CA 1
ATOM 1412 C C . LYS A 1 178 ? -4.831 -4.703 13.627 1.00 97.38 178 LYS A C 1
ATOM 1414 O O . LYS A 1 178 ? -5.360 -4.923 12.537 1.00 97.38 178 LYS A O 1
ATOM 1419 N N . ALA A 1 179 ? -3.774 -3.914 13.773 1.00 96.94 179 ALA A N 1
ATOM 1420 C CA . ALA A 1 179 ? -3.102 -3.284 12.642 1.00 96.94 179 ALA A CA 1
ATOM 1421 C C . ALA A 1 179 ? -1.582 -3.217 12.848 1.00 96.94 179 ALA A C 1
ATOM 1423 O O . ALA A 1 179 ? -1.116 -3.027 13.968 1.00 96.94 179 ALA A O 1
ATOM 1424 N N . TYR A 1 180 ? -0.820 -3.390 11.766 1.00 96.19 180 TYR A N 1
ATOM 1425 C CA . TYR A 1 180 ? 0.638 -3.324 11.769 1.00 96.19 180 TYR A CA 1
ATOM 1426 C C . TYR A 1 180 ? 1.175 -2.581 10.552 1.00 96.19 180 TYR A C 1
ATOM 1428 O O . TYR A 1 180 ? 0.700 -2.803 9.437 1.00 96.19 180 TYR A O 1
ATOM 1436 N N . ILE A 1 181 ? 2.243 -1.810 10.745 1.00 93.50 181 ILE A N 1
ATOM 1437 C CA . ILE A 1 181 ? 3.010 -1.187 9.655 1.00 93.50 181 ILE A CA 1
ATOM 1438 C C . ILE A 1 181 ? 4.362 -1.880 9.512 1.00 93.50 181 ILE A C 1
ATOM 1440 O O . ILE A 1 181 ? 4.965 -2.314 10.500 1.00 93.50 181 ILE A O 1
ATOM 1444 N N . TRP A 1 182 ? 4.819 -2.030 8.267 1.00 88.75 182 TRP A N 1
ATOM 1445 C CA . TRP A 1 182 ? 6.119 -2.612 7.950 1.00 88.75 182 TRP A CA 1
ATOM 1446 C C . TRP A 1 182 ? 7.133 -1.530 7.582 1.00 88.75 182 TRP A C 1
ATOM 1448 O O . TRP A 1 182 ? 7.237 -1.146 6.423 1.00 88.75 182 TRP A O 1
ATOM 1458 N N . HIS A 1 183 ? 7.979 -1.149 8.537 1.00 85.38 183 HIS A N 1
ATOM 1459 C CA . HIS A 1 183 ? 9.081 -0.215 8.298 1.00 85.38 183 HIS A CA 1
ATOM 1460 C C . HIS A 1 183 ? 10.428 -0.889 8.597 1.00 85.38 183 HIS A C 1
ATOM 1462 O O . HIS A 1 183 ? 11.127 -0.609 9.570 1.00 85.38 183 HIS A O 1
ATOM 1468 N N . GLY A 1 184 ? 10.740 -1.928 7.813 1.00 83.00 184 GLY A N 1
ATOM 1469 C CA . GLY A 1 184 ? 11.885 -2.827 8.039 1.00 83.00 184 GLY A CA 1
ATOM 1470 C C . GLY A 1 184 ? 11.693 -3.833 9.185 1.00 83.00 184 GLY A C 1
ATOM 1471 O O . GLY A 1 184 ? 12.394 -4.845 9.240 1.00 83.00 184 GLY A O 1
ATOM 1472 N N . GLN A 1 185 ? 10.715 -3.586 10.051 1.00 88.69 185 GLN A N 1
ATOM 1473 C CA . GLN A 1 185 ? 10.166 -4.494 11.050 1.00 88.69 185 GLN A CA 1
ATOM 1474 C C . GLN A 1 185 ? 8.674 -4.194 11.239 1.00 88.69 185 GLN A C 1
ATOM 1476 O O . GLN A 1 185 ? 8.185 -3.166 10.770 1.00 88.69 185 GLN A O 1
ATOM 1481 N N . TRP A 1 186 ? 7.958 -5.097 11.908 1.00 91.31 186 TRP A N 1
ATOM 1482 C CA . TRP A 1 186 ? 6.555 -4.883 12.252 1.00 91.31 186 TRP A CA 1
ATOM 1483 C C . TRP A 1 186 ? 6.423 -3.975 13.469 1.00 91.31 186 TRP A C 1
ATOM 1485 O O . TRP A 1 186 ? 7.031 -4.251 14.504 1.00 91.31 186 TRP A O 1
ATOM 1495 N N . TYR A 1 187 ? 5.577 -2.962 13.343 1.00 91.94 187 TYR A N 1
ATOM 1496 C CA . TYR A 1 187 ? 5.128 -2.097 14.429 1.00 91.94 187 TYR A CA 1
ATOM 1497 C C . TYR A 1 187 ? 3.645 -2.372 14.675 1.00 91.94 187 TYR A C 1
ATOM 1499 O O . TYR A 1 187 ? 2.872 -2.323 13.721 1.00 91.94 187 TYR A O 1
ATOM 1507 N N . ASP A 1 188 ? 3.268 -2.742 15.903 1.00 94.19 188 ASP A N 1
ATOM 1508 C CA . ASP A 1 188 ? 1.867 -2.985 16.282 1.00 94.19 188 ASP A CA 1
ATOM 1509 C C . ASP A 1 188 ? 1.207 -1.648 16.615 1.00 94.19 188 ASP A C 1
ATOM 1511 O O . ASP A 1 188 ? 1.586 -1.003 17.585 1.00 94.19 188 ASP A O 1
ATOM 1515 N N . LEU A 1 189 ? 0.228 -1.233 15.814 1.00 91.81 189 LEU A N 1
ATOM 1516 C CA . LEU A 1 189 ? -0.505 0.016 16.044 1.00 91.81 189 LEU A CA 1
ATOM 1517 C C . LEU A 1 189 ? -1.597 -0.142 17.110 1.00 91.81 189 LEU A C 1
ATOM 1519 O O . LEU A 1 189 ? -2.222 0.829 17.521 1.00 91.81 189 LEU A O 1
ATOM 1523 N N . SER A 1 190 ? -1.872 -1.377 17.533 1.00 86.56 190 SER A N 1
ATOM 1524 C CA . SER A 1 190 ? -2.932 -1.680 18.497 1.00 86.56 190 SER A CA 1
ATOM 1525 C C . SER A 1 190 ? -2.481 -1.452 19.944 1.00 86.56 190 SER A C 1
ATOM 1527 O O . SER A 1 190 ? -3.330 -1.342 20.825 1.00 86.56 190 SER A O 1
ATOM 1529 N N . ASP A 1 191 ? -1.167 -1.413 20.194 1.00 82.12 191 ASP A N 1
ATOM 1530 C CA . ASP A 1 191 ? -0.595 -1.282 21.540 1.00 82.12 191 ASP A CA 1
ATOM 1531 C C . ASP A 1 191 ? -0.728 0.151 22.089 1.00 82.12 191 ASP A C 1
ATOM 1533 O O . ASP A 1 191 ? -0.960 0.320 23.287 1.00 82.12 191 ASP A O 1
ATOM 1537 N N . ASP A 1 192 ? -0.651 1.159 21.215 1.00 80.00 192 ASP A N 1
ATOM 1538 C CA . ASP A 1 192 ? -0.732 2.583 21.577 1.00 80.00 192 ASP A CA 1
ATOM 1539 C C . ASP A 1 192 ? -2.167 3.146 21.522 1.00 80.00 192 ASP A C 1
ATOM 1541 O O . ASP A 1 192 ? -2.425 4.238 22.022 1.00 80.00 192 ASP A O 1
ATOM 1545 N N . GLY A 1 193 ? -3.113 2.376 20.973 1.00 81.62 193 GLY A N 1
ATOM 1546 C CA . GLY A 1 193 ? -4.473 2.826 20.671 1.00 81.62 193 GLY A CA 1
ATOM 1547 C C . GLY A 1 193 ? -4.594 3.350 19.237 1.00 81.62 193 GLY A C 1
ATOM 1548 O O . GLY A 1 193 ? -3.775 4.132 18.760 1.00 81.62 193 GLY A O 1
ATOM 1549 N N . PHE A 1 194 ? -5.631 2.906 18.519 1.00 86.00 194 PHE A N 1
ATOM 1550 C CA . PHE A 1 194 ? -5.842 3.274 17.110 1.00 86.00 194 PHE A CA 1
ATOM 1551 C C . PHE A 1 194 ? -6.185 4.759 16.895 1.00 86.00 194 PHE A C 1
ATOM 1553 O O . PHE A 1 194 ? -6.187 5.214 15.756 1.00 86.00 194 PHE A O 1
ATOM 1560 N N . ASP A 1 195 ? -6.527 5.470 17.967 1.00 82.31 195 ASP A N 1
ATOM 1561 C CA . ASP A 1 195 ? -6.832 6.900 18.053 1.00 82.31 195 ASP A CA 1
ATOM 1562 C C . ASP A 1 195 ? -5.599 7.773 18.329 1.00 82.31 195 ASP A C 1
ATOM 1564 O O . ASP A 1 195 ? -5.706 8.993 18.296 1.00 82.31 195 ASP A O 1
ATOM 1568 N N . VAL A 1 196 ? -4.442 7.165 18.608 1.00 82.81 196 VAL A N 1
ATOM 1569 C CA . VAL A 1 196 ? -3.203 7.890 18.935 1.00 82.81 196 VAL A CA 1
ATOM 1570 C C . VAL A 1 196 ? -2.206 7.855 17.780 1.00 82.81 196 VAL A C 1
ATOM 1572 O O . VAL A 1 196 ? -1.440 8.797 17.600 1.00 82.81 196 VAL A O 1
ATOM 1575 N N . VAL A 1 197 ? -2.186 6.769 17.003 1.00 86.44 197 VAL A N 1
ATOM 1576 C CA . VAL A 1 197 ? -1.184 6.599 15.947 1.00 86.44 197 VAL A CA 1
ATOM 1577 C C . VAL A 1 197 ? -1.643 7.255 14.647 1.00 86.44 197 VAL A C 1
ATOM 1579 O O . VAL A 1 197 ? -2.510 6.727 13.944 1.00 86.44 197 VAL A O 1
ATOM 1582 N N . GLU A 1 198 ? -1.027 8.393 14.342 1.00 91.19 198 GLU A N 1
ATOM 1583 C CA . GLU A 1 198 ? -1.170 9.126 13.084 1.00 91.19 198 GLU A CA 1
ATOM 1584 C C . GLU A 1 198 ? -0.523 8.345 11.928 1.00 91.19 198 GLU A C 1
ATOM 1586 O O . GLU A 1 198 ? 0.557 7.755 12.055 1.00 91.19 198 GLU A O 1
ATOM 1591 N N . LEU A 1 199 ? -1.210 8.297 10.786 1.00 92.19 199 LEU A N 1
ATOM 1592 C CA . LEU A 1 199 ? -0.684 7.713 9.558 1.00 92.19 199 LEU A CA 1
ATOM 1593 C C . LEU A 1 199 ? 0.114 8.773 8.810 1.00 92.19 199 LEU A C 1
ATOM 1595 O O . LEU A 1 199 ? -0.417 9.450 7.934 1.00 92.19 199 LEU A O 1
ATOM 1599 N N . GLU A 1 200 ? 1.389 8.895 9.173 1.00 92.69 200 GLU A N 1
ATOM 1600 C CA . GLU A 1 200 ? 2.249 9.938 8.626 1.00 92.69 200 GLU A CA 1
ATOM 1601 C C . GLU A 1 200 ? 2.331 9.901 7.093 1.00 92.69 200 GLU A C 1
ATOM 1603 O O . GLU A 1 200 ? 2.427 8.837 6.473 1.00 92.69 200 GLU A O 1
ATOM 1608 N N . SER A 1 201 ? 2.413 11.078 6.471 1.00 91.25 201 SER A N 1
ATOM 1609 C CA . SER A 1 201 ? 2.621 11.236 5.020 1.00 91.25 201 SER A CA 1
ATOM 1610 C C . SER A 1 201 ? 3.887 10.532 4.504 1.00 91.25 201 SER A C 1
ATOM 1612 O O . SER A 1 201 ? 3.972 10.145 3.339 1.00 91.25 201 SER A O 1
ATOM 1614 N N . THR A 1 202 ? 4.869 10.289 5.378 1.00 91.44 202 THR A N 1
ATOM 1615 C CA . THR A 1 202 ? 6.090 9.531 5.057 1.00 91.44 202 THR A CA 1
ATOM 1616 C C . THR A 1 202 ? 5.831 8.053 4.749 1.00 91.44 202 THR A C 1
ATOM 1618 O O . THR A 1 202 ? 6.681 7.400 4.141 1.00 91.44 202 THR A O 1
ATOM 1621 N N . LEU A 1 203 ? 4.661 7.541 5.138 1.00 93.12 203 LEU A N 1
ATOM 1622 C CA . LEU A 1 203 ? 4.215 6.165 4.935 1.00 93.12 203 LEU A CA 1
ATOM 1623 C C . LEU A 1 203 ? 3.439 5.995 3.620 1.00 93.12 203 LEU A C 1
ATOM 1625 O O . LEU A 1 203 ? 2.996 4.886 3.308 1.00 93.12 203 LEU A O 1
ATOM 1629 N N . GLU A 1 204 ? 3.259 7.068 2.840 1.00 94.38 204 GLU A N 1
ATOM 1630 C CA . GLU A 1 204 ? 2.624 6.991 1.527 1.00 94.38 204 GLU A CA 1
ATOM 1631 C C . GLU A 1 204 ? 3.337 5.953 0.646 1.00 94.38 204 GLU A C 1
ATOM 1633 O O . GLU A 1 204 ? 4.565 5.877 0.580 1.00 94.38 204 GLU A O 1
ATOM 1638 N N . ASN A 1 205 ? 2.550 5.139 -0.053 1.00 94.81 205 ASN A N 1
ATOM 1639 C CA . ASN A 1 205 ? 2.976 4.046 -0.925 1.00 94.81 205 ASN A CA 1
ATOM 1640 C C . ASN A 1 205 ? 3.624 2.844 -0.204 1.00 94.81 205 ASN A C 1
ATOM 1642 O O . ASN A 1 205 ? 3.968 1.846 -0.854 1.00 94.81 205 ASN A O 1
ATOM 1646 N N . GLU A 1 206 ? 3.732 2.873 1.130 1.00 95.00 206 GLU A N 1
ATOM 1647 C CA . GLU A 1 206 ? 4.021 1.688 1.942 1.00 95.00 206 GLU A CA 1
ATOM 1648 C C . GLU A 1 206 ? 2.760 0.813 2.113 1.00 95.00 206 GLU A C 1
ATOM 1650 O O . GLU A 1 206 ? 1.707 1.039 1.505 1.00 95.00 206 GLU A O 1
ATOM 1655 N N . GLY A 1 207 ? 2.857 -0.254 2.910 1.00 94.38 207 GLY A N 1
ATOM 1656 C CA . GLY A 1 207 ? 1.721 -1.123 3.194 1.00 94.38 207 GLY A CA 1
ATOM 1657 C C . GLY A 1 207 ? 1.380 -1.253 4.670 1.00 94.38 207 GLY A C 1
ATOM 1658 O O . GLY A 1 207 ? 2.246 -1.285 5.545 1.00 94.38 207 GLY A O 1
ATOM 1659 N N . LEU A 1 208 ? 0.086 -1.431 4.908 1.00 95.94 208 LEU A N 1
ATOM 1660 C CA . LEU A 1 208 ? -0.542 -1.672 6.195 1.00 95.94 208 LEU A CA 1
ATOM 1661 C C . LEU A 1 208 ? -1.107 -3.098 6.225 1.00 95.94 208 LEU A C 1
ATOM 1663 O O . LEU A 1 208 ? -1.861 -3.511 5.341 1.00 95.94 208 LEU A O 1
ATOM 1667 N N . LEU A 1 209 ? -0.775 -3.859 7.265 1.00 97.25 209 LEU A N 1
ATOM 1668 C CA . LEU A 1 209 ? -1.404 -5.142 7.558 1.00 97.25 209 LEU A CA 1
ATOM 1669 C C . LEU A 1 209 ? -2.528 -4.920 8.569 1.00 97.25 209 LEU A C 1
ATOM 1671 O O . LEU A 1 209 ? -2.264 -4.638 9.733 1.00 97.25 209 LEU A O 1
ATOM 1675 N N . ILE A 1 210 ? -3.776 -5.101 8.150 1.00 97.44 210 ILE A N 1
ATOM 1676 C CA . ILE A 1 210 ? -4.958 -4.842 8.979 1.00 97.44 210 ILE A CA 1
ATOM 1677 C C . ILE A 1 210 ? -5.813 -6.099 9.126 1.00 97.44 210 ILE A C 1
ATOM 1679 O O . ILE A 1 210 ? -6.034 -6.834 8.160 1.00 97.44 210 ILE A O 1
ATOM 1683 N N . LYS A 1 211 ? -6.293 -6.365 10.341 1.00 98.06 211 LYS A N 1
ATOM 1684 C CA . LYS A 1 211 ? -7.245 -7.434 10.640 1.00 98.06 211 LYS A CA 1
ATOM 1685 C C . LYS A 1 211 ? -8.595 -6.838 11.007 1.00 98.06 211 LYS A C 1
ATOM 1687 O O . LYS A 1 211 ? -8.670 -6.048 11.945 1.00 98.06 211 LYS A O 1
ATOM 1692 N N . VAL A 1 212 ? -9.643 -7.257 10.307 1.00 97.94 212 VAL A N 1
ATOM 1693 C CA . VAL A 1 212 ? -11.029 -6.836 10.564 1.00 97.94 212 VAL A CA 1
ATOM 1694 C C . VAL A 1 212 ? -11.903 -8.034 10.929 1.00 97.94 212 VAL A C 1
ATOM 1696 O O . VAL A 1 212 ? -11.627 -9.150 10.481 1.00 97.94 212 VAL A O 1
ATOM 1699 N N . GLU A 1 213 ? -12.923 -7.814 11.758 1.00 97.94 213 GLU A N 1
ATOM 1700 C CA . GLU A 1 213 ? -13.839 -8.873 12.215 1.00 97.94 213 GLU A CA 1
ATOM 1701 C C . GLU A 1 213 ? -14.690 -9.429 11.058 1.00 97.94 213 GLU A C 1
ATOM 1703 O O . GLU A 1 213 ? -14.671 -10.632 10.796 1.00 97.94 213 GLU A O 1
ATOM 1708 N N . ASP A 1 214 ? -15.353 -8.537 10.319 1.00 98.06 214 ASP A N 1
ATOM 1709 C CA . ASP A 1 214 ? -16.269 -8.843 9.216 1.00 98.06 214 ASP A CA 1
ATOM 1710 C C . ASP A 1 214 ? -15.880 -8.087 7.933 1.00 98.06 214 ASP A C 1
ATOM 1712 O O . ASP A 1 214 ? -15.071 -7.156 7.959 1.00 98.06 214 ASP A O 1
ATOM 1716 N N . ASP A 1 215 ? -16.479 -8.477 6.803 1.00 97.88 215 ASP A N 1
ATOM 1717 C CA . ASP A 1 215 ? -16.391 -7.710 5.557 1.00 97.88 215 ASP A CA 1
ATOM 1718 C C . ASP A 1 215 ? -16.947 -6.292 5.778 1.00 97.88 215 ASP A C 1
ATOM 1720 O O . ASP A 1 215 ? -18.079 -6.111 6.235 1.00 97.88 215 ASP A O 1
ATOM 1724 N N . CYS A 1 216 ? -16.160 -5.278 5.433 1.00 97.19 216 CYS A N 1
ATOM 1725 C CA . CYS A 1 216 ? -16.460 -3.877 5.720 1.00 97.19 216 CYS A CA 1
ATOM 1726 C C . CYS A 1 216 ? -15.905 -2.963 4.620 1.00 97.19 216 CYS A C 1
ATOM 1728 O O . CYS A 1 216 ? -15.225 -3.420 3.706 1.00 97.19 216 CYS A O 1
ATOM 1730 N N . ASN A 1 217 ? -16.205 -1.670 4.691 1.00 96.62 217 ASN A N 1
ATOM 1731 C CA . ASN A 1 217 ? -15.614 -0.643 3.846 1.00 96.62 217 ASN A CA 1
ATOM 1732 C C . ASN A 1 217 ? -14.910 0.383 4.730 1.00 96.62 217 ASN A C 1
ATOM 1734 O O . ASN A 1 217 ? -15.467 0.846 5.733 1.00 96.62 217 ASN A O 1
ATOM 1738 N N . LEU A 1 218 ? -13.704 0.754 4.315 1.00 95.62 218 LEU A N 1
ATOM 1739 C CA . LEU A 1 218 ? -13.042 1.934 4.845 1.00 95.62 218 LEU A CA 1
ATOM 1740 C C . LEU A 1 218 ? -13.826 3.187 4.454 1.00 95.62 218 LEU A C 1
ATOM 1742 O O . LEU A 1 218 ? -14.736 3.169 3.621 1.00 95.62 218 LEU A O 1
ATOM 1746 N N . GLY A 1 219 ? -13.485 4.286 5.101 1.00 94.44 219 GLY A N 1
ATOM 1747 C CA . GLY A 1 219 ? -14.106 5.574 4.863 1.00 94.44 219 GLY A CA 1
ATOM 1748 C C . GLY A 1 219 ? -13.818 6.497 6.024 1.00 94.44 219 GLY A C 1
ATOM 1749 O O . GLY A 1 219 ? -13.483 6.043 7.117 1.00 94.44 219 GLY A O 1
ATOM 1750 N N . TYR A 1 220 ? -13.972 7.794 5.814 1.00 91.06 220 TYR A N 1
ATOM 1751 C CA . TYR A 1 220 ? -13.783 8.698 6.930 1.00 91.06 220 TYR A CA 1
ATOM 1752 C C . TYR A 1 220 ? -14.883 8.519 7.974 1.00 91.06 220 TYR A C 1
ATOM 1754 O O . TYR A 1 220 ? -16.077 8.505 7.649 1.00 91.06 220 TYR A O 1
ATOM 1762 N N . SER A 1 221 ? -14.475 8.408 9.233 1.00 82.88 221 SER A N 1
ATOM 1763 C CA . SER A 1 221 ? -15.356 8.498 10.384 1.00 82.88 221 SER A CA 1
ATOM 1764 C C . SER A 1 221 ? -15.921 9.909 10.413 1.00 82.88 221 SER A C 1
ATOM 1766 O O . SER A 1 221 ? -15.335 10.839 10.951 1.00 82.88 221 SER A O 1
ATOM 1768 N N . THR A 1 222 ? -17.082 10.107 9.796 1.00 70.00 222 THR A N 1
ATOM 1769 C CA . THR A 1 222 ? -17.861 11.298 10.095 1.00 70.00 222 THR A CA 1
ATOM 1770 C C . THR A 1 222 ? -18.341 11.116 11.525 1.00 70.00 222 THR A C 1
ATOM 1772 O O . THR A 1 222 ? -19.256 10.314 11.743 1.00 70.00 222 THR A O 1
ATOM 1775 N N . ASP A 1 223 ? -17.756 11.837 12.480 1.00 54.41 223 ASP A N 1
ATOM 1776 C CA . ASP A 1 223 ? -18.288 12.030 13.835 1.00 54.41 223 ASP A CA 1
ATOM 1777 C C . ASP A 1 223 ? -19.626 12.785 13.777 1.00 54.41 223 ASP A C 1
ATOM 1779 O O . ASP A 1 223 ? -19.863 13.834 14.371 1.00 54.41 223 ASP A O 1
ATOM 1783 N N . THR A 1 224 ? -20.574 12.236 13.032 1.00 46.00 224 THR A N 1
ATOM 1784 C CA . THR A 1 224 ? -21.974 12.530 13.219 1.00 46.00 224 THR A CA 1
ATOM 1785 C C . THR A 1 224 ? -22.396 11.660 14.381 1.00 46.00 224 THR A C 1
ATOM 1787 O O . THR A 1 224 ? -22.898 10.548 14.224 1.00 46.00 224 THR A O 1
ATOM 1790 N N . SER A 1 225 ? -22.168 12.191 15.582 1.00 46.53 225 SER A N 1
ATOM 1791 C CA . SER A 1 225 ? -23.036 11.905 16.714 1.00 46.53 225 SER A CA 1
ATOM 1792 C C . SER A 1 225 ? -24.475 12.053 16.213 1.00 46.53 225 SER A C 1
ATOM 1794 O O . SER A 1 225 ? -25.020 13.147 16.063 1.00 46.53 225 SER A O 1
ATOM 1796 N N . GLY A 1 226 ? -25.078 10.931 15.813 1.00 50.22 226 GLY A N 1
ATOM 1797 C CA . GLY A 1 226 ? -26.485 10.905 15.464 1.00 50.22 226 GLY A CA 1
ATOM 1798 C C . GLY A 1 226 ? -27.261 11.479 16.650 1.00 50.22 226 GLY A C 1
ATOM 1799 O O . GLY A 1 226 ? -26.843 11.279 17.795 1.00 50.22 226 GLY A O 1
ATOM 1800 N N . PRO A 1 227 ? -28.365 12.209 16.415 1.00 44.06 227 PRO A N 1
ATOM 1801 C CA . PRO A 1 227 ? -29.157 12.757 17.507 1.00 44.0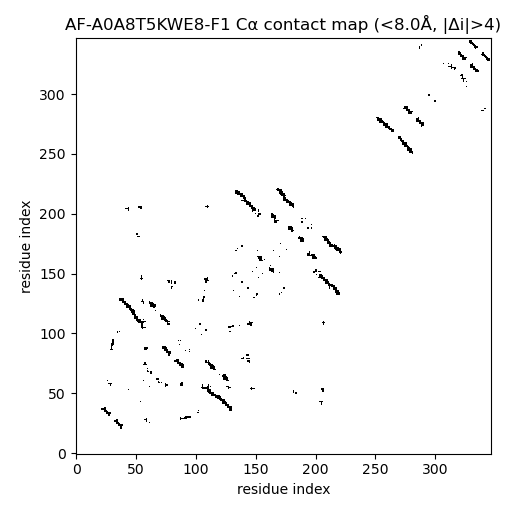6 227 PRO A CA 1
ATOM 1802 C C . PRO A 1 227 ? -29.469 11.647 18.523 1.00 44.06 227 PRO A C 1
ATOM 1804 O O . PRO A 1 227 ? -29.763 10.521 18.097 1.00 44.06 227 PRO A O 1
ATOM 1807 N N . PRO A 1 228 ? -29.402 11.932 19.839 1.00 46.66 228 PRO A N 1
ATOM 1808 C CA . PRO A 1 228 ? -29.599 10.923 20.869 1.00 46.66 228 PRO A CA 1
ATOM 1809 C C . PRO A 1 228 ? -30.893 10.158 20.601 1.00 46.66 228 PRO A C 1
ATOM 1811 O O . PRO A 1 228 ? -31.946 10.743 20.321 1.00 46.66 228 PRO A O 1
ATOM 1814 N N . GLY A 1 229 ? -30.794 8.828 20.631 1.00 55.31 229 GLY A N 1
ATOM 1815 C CA . GLY A 1 229 ? -31.938 7.954 20.416 1.00 55.31 229 GLY A CA 1
ATOM 1816 C C . GLY A 1 229 ? -33.073 8.324 21.369 1.00 55.31 229 GLY A C 1
ATOM 1817 O O . GLY A 1 229 ? -32.849 8.609 22.545 1.00 55.31 229 GLY A O 1
ATOM 1818 N N . LEU A 1 230 ? -34.308 8.331 20.862 1.00 50.94 230 LEU A N 1
ATOM 1819 C CA . LEU A 1 230 ? -35.479 8.619 21.686 1.00 50.94 230 LEU A CA 1
ATOM 1820 C C . LEU A 1 230 ? -35.502 7.688 22.915 1.00 50.94 230 LEU A C 1
ATOM 1822 O O . LEU A 1 230 ? -35.266 6.482 22.771 1.00 50.94 230 LEU A O 1
ATOM 1826 N N . PRO A 1 231 ? -35.818 8.210 24.113 1.00 37.69 231 PRO A N 1
ATOM 1827 C CA . PRO A 1 231 ? -35.807 7.419 25.337 1.00 37.69 231 PRO A CA 1
ATOM 1828 C C . PRO A 1 231 ? -36.769 6.228 25.208 1.00 37.69 231 PRO A C 1
ATOM 1830 O O . PRO A 1 231 ? -37.978 6.407 25.057 1.00 37.69 231 PRO A O 1
ATOM 1833 N N . GLY A 1 232 ? -36.226 5.005 25.247 1.00 47.31 232 GLY A N 1
ATOM 1834 C CA . GLY A 1 232 ? -37.005 3.761 25.172 1.00 47.31 232 GLY A CA 1
ATOM 1835 C C . GLY A 1 232 ? -36.343 2.587 24.443 1.00 47.31 232 GLY A C 1
ATOM 1836 O O . GLY A 1 232 ? -36.776 1.455 24.647 1.00 47.31 232 GLY A O 1
ATOM 1837 N N . ASN A 1 233 ? -35.285 2.813 23.658 1.00 49.59 233 ASN A N 1
ATOM 1838 C CA . ASN A 1 233 ? -34.471 1.742 23.070 1.00 49.59 233 ASN A CA 1
ATOM 1839 C C . ASN A 1 233 ? -33.103 1.719 23.762 1.00 49.59 233 ASN A C 1
ATOM 1841 O O . ASN A 1 233 ? -32.217 2.503 23.443 1.00 49.59 233 ASN A O 1
ATOM 1845 N N . GLY A 1 234 ? -32.977 0.877 24.788 1.00 45.06 234 GLY A N 1
ATOM 1846 C CA . GLY A 1 234 ? -31.818 0.848 25.675 1.00 45.06 234 GLY A CA 1
ATOM 1847 C C . GLY A 1 234 ? -30.525 0.416 24.982 1.00 45.06 234 GLY A C 1
ATOM 1848 O O . GLY A 1 234 ? -30.377 -0.743 24.607 1.00 45.06 234 GLY A O 1
ATOM 1849 N N . GLY A 1 235 ? -29.574 1.341 24.919 1.00 36.41 235 GLY A N 1
ATOM 1850 C CA . GLY A 1 235 ? -28.142 1.089 24.836 1.00 36.41 235 GLY A CA 1
ATOM 1851 C C . GLY A 1 235 ? -27.459 2.173 25.664 1.00 36.41 235 GLY A C 1
ATOM 1852 O O . GLY A 1 235 ? -27.564 3.347 25.335 1.00 36.41 235 GLY A O 1
ATOM 1853 N N . ASN A 1 236 ? -26.868 1.799 26.798 1.00 43.62 236 ASN A N 1
ATOM 1854 C CA . ASN A 1 236 ? -26.248 2.734 27.734 1.00 43.62 236 ASN A CA 1
ATOM 1855 C C . ASN A 1 236 ? -24.968 3.335 27.126 1.00 43.62 236 ASN A C 1
ATOM 1857 O O . ASN A 1 236 ? -23.933 2.675 27.138 1.00 43.62 236 ASN A O 1
ATOM 1861 N N . SER A 1 237 ? -25.018 4.589 26.680 1.00 38.81 237 SER A N 1
ATOM 1862 C CA . SER A 1 237 ? -23.853 5.479 26.622 1.00 38.81 237 SER A CA 1
ATOM 1863 C C . SER A 1 237 ? -23.987 6.488 27.761 1.00 38.81 237 SER A C 1
ATOM 1865 O O . SER A 1 237 ? -24.975 7.218 27.829 1.00 38.81 237 SER A O 1
ATOM 1867 N N . GLY A 1 238 ? -23.047 6.477 28.705 1.00 35.59 238 GLY A N 1
ATOM 1868 C CA . GLY A 1 238 ? -23.017 7.444 29.799 1.00 35.59 238 GLY A CA 1
ATOM 1869 C C . GLY A 1 238 ? -22.699 8.835 29.260 1.00 35.59 238 GLY A C 1
ATOM 1870 O O . GLY A 1 238 ? -21.609 9.052 28.743 1.00 35.59 238 GLY A O 1
ATOM 1871 N N . GLU A 1 239 ? -23.652 9.756 29.372 1.00 31.59 239 GLU A N 1
ATOM 1872 C CA . GLU A 1 239 ? -23.443 11.176 29.091 1.00 31.59 239 GLU A CA 1
ATOM 1873 C C . GLU A 1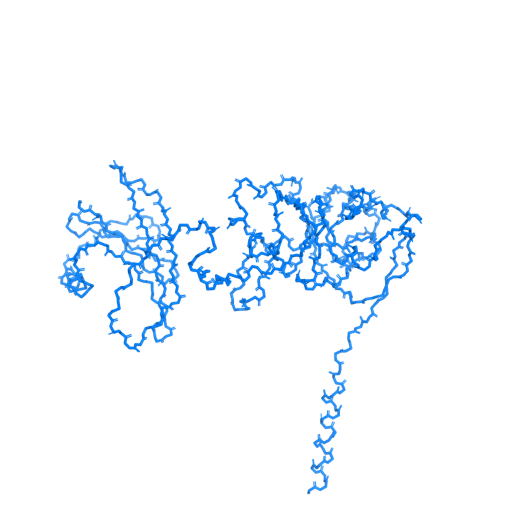 239 ? -22.628 11.823 30.219 1.00 31.59 239 GLU A C 1
ATOM 1875 O O . GLU A 1 239 ? -22.962 11.706 31.401 1.00 31.59 239 GLU A O 1
ATOM 1880 N N . ILE A 1 240 ? -21.576 12.544 29.835 1.00 27.45 240 ILE A N 1
ATOM 1881 C CA . ILE A 1 240 ? -20.920 13.553 30.666 1.00 27.45 240 ILE A CA 1
ATOM 1882 C C . ILE A 1 240 ? -21.637 14.872 30.369 1.00 27.45 240 ILE A C 1
ATOM 1884 O O . ILE A 1 240 ? -21.621 15.343 29.236 1.00 27.45 240 ILE A O 1
ATOM 1888 N N . SER A 1 241 ? -22.289 15.465 31.368 1.00 27.27 241 SER A N 1
ATOM 1889 C CA . SER A 1 241 ? -22.910 16.785 31.235 1.00 27.27 241 SER A CA 1
ATOM 1890 C C . SER A 1 241 ? -21.879 17.885 31.501 1.00 27.27 241 SER A C 1
ATOM 1892 O O . SER A 1 241 ? -21.447 18.041 32.646 1.00 27.27 241 SER A O 1
ATOM 1894 N N . SER A 1 242 ? -21.518 18.669 30.485 1.00 26.27 242 SER A N 1
ATOM 1895 C CA . SER A 1 242 ? -20.873 19.973 30.666 1.00 26.27 242 SER A CA 1
ATOM 1896 C C . SER A 1 242 ? -21.941 21.066 30.805 1.00 26.27 242 SER A C 1
ATOM 1898 O O . SER A 1 242 ? -22.969 21.056 30.128 1.00 26.27 242 SER A O 1
ATOM 1900 N N . TYR A 1 243 ? -21.723 21.989 31.740 1.00 23.75 243 TYR A N 1
ATOM 1901 C CA . TYR A 1 243 ? -22.528 23.196 31.917 1.00 23.75 243 TYR A CA 1
ATOM 1902 C C . TYR A 1 243 ? -21.855 24.321 31.125 1.00 23.75 243 TYR A C 1
ATOM 1904 O O . TYR A 1 243 ? -20.741 24.704 31.463 1.00 23.75 243 TYR A O 1
ATOM 1912 N N . ILE A 1 244 ? -22.516 24.847 30.092 1.00 26.92 244 ILE A N 1
ATOM 1913 C CA . ILE A 1 244 ? -22.085 26.070 29.401 1.00 26.92 244 ILE A CA 1
ATOM 1914 C C . ILE A 1 244 ? -22.792 27.248 30.074 1.00 26.92 244 ILE A C 1
ATOM 1916 O O . ILE A 1 244 ? -24.022 27.269 30.167 1.00 26.92 244 ILE A O 1
ATOM 1920 N N . ILE A 1 245 ? -22.017 28.211 30.571 1.00 25.78 245 ILE A N 1
ATOM 1921 C CA . ILE A 1 245 ? -22.526 29.511 31.007 1.00 25.78 245 ILE A CA 1
ATOM 1922 C C . ILE A 1 245 ? -22.522 30.414 29.770 1.00 25.78 245 ILE A C 1
ATOM 1924 O O . ILE A 1 245 ? -21.467 30.822 29.300 1.00 25.78 245 ILE A O 1
ATOM 1928 N N . GLU A 1 246 ? -23.700 30.703 29.218 1.00 30.00 246 GLU A N 1
ATOM 1929 C CA . GLU A 1 246 ? -23.854 31.716 28.170 1.00 30.00 246 GLU A CA 1
ATOM 1930 C C . GLU A 1 246 ? -23.822 33.116 28.805 1.00 30.00 246 GLU A C 1
ATOM 1932 O O . GLU A 1 246 ? -24.824 33.586 29.349 1.00 30.00 246 GLU A O 1
ATOM 1937 N N . GLU A 1 247 ? -22.683 33.804 28.716 1.00 32.06 247 GLU A N 1
ATOM 1938 C CA . GLU A 1 247 ? -22.660 35.268 28.754 1.00 32.06 247 GLU A CA 1
ATOM 1939 C C . GLU A 1 247 ? -22.556 35.816 27.323 1.00 32.06 247 GLU A C 1
ATOM 1941 O O . GLU A 1 247 ? -21.725 35.392 26.525 1.00 32.06 247 GLU A O 1
ATOM 1946 N N . ASN A 1 248 ? -23.456 36.747 26.993 1.00 35.75 248 ASN A N 1
ATOM 1947 C CA . ASN A 1 248 ? -23.548 37.412 25.693 1.00 35.75 248 ASN A CA 1
ATOM 1948 C C . ASN A 1 248 ? -22.255 38.177 25.367 1.00 35.75 248 ASN A C 1
ATOM 1950 O O . ASN A 1 248 ? -22.070 39.304 25.832 1.00 35.75 248 ASN A O 1
ATOM 1954 N N . ILE A 1 249 ? -21.421 37.611 24.498 1.00 41.25 249 ILE A N 1
ATOM 1955 C CA . ILE A 1 249 ? -20.389 38.339 23.759 1.00 41.25 249 ILE A CA 1
ATOM 1956 C C . ILE A 1 249 ? -20.760 38.219 22.277 1.00 41.25 249 ILE A C 1
ATOM 1958 O O . ILE A 1 249 ? -20.637 37.151 21.687 1.00 41.25 249 ILE A O 1
ATOM 1962 N N . GLU A 1 250 ? -21.292 39.294 21.686 1.00 40.84 250 GLU A N 1
ATOM 1963 C CA . GLU A 1 250 ? -21.953 39.263 20.365 1.00 40.84 250 GLU A CA 1
ATOM 1964 C C . GLU A 1 250 ? -21.008 39.017 19.165 1.00 40.84 250 GLU A C 1
ATOM 1966 O O . GLU A 1 250 ? -21.500 38.863 18.051 1.00 40.84 250 GLU A O 1
ATOM 1971 N N . ASP A 1 251 ? -19.689 38.902 19.368 1.00 41.66 251 ASP A N 1
ATOM 1972 C CA . ASP A 1 251 ? -18.696 38.814 18.280 1.00 41.66 251 ASP A CA 1
ATOM 1973 C C . ASP A 1 251 ? -17.660 37.678 18.437 1.00 41.66 251 ASP A C 1
ATOM 1975 O O . ASP A 1 251 ? -16.605 37.710 17.803 1.00 41.66 251 ASP A O 1
ATOM 1979 N N . VAL A 1 252 ? -17.934 36.659 19.261 1.00 39.25 252 VAL A N 1
ATOM 1980 C CA . VAL A 1 252 ? -17.017 35.522 19.464 1.00 39.25 252 VAL A CA 1
ATOM 1981 C C . VAL A 1 252 ? -17.635 34.233 18.928 1.00 39.25 252 VAL A C 1
ATOM 1983 O O . VAL A 1 252 ? -18.697 33.806 19.379 1.00 39.25 252 VAL A O 1
ATOM 1986 N N . GLN A 1 253 ? -16.958 33.584 17.975 1.00 43.47 253 GLN A N 1
ATOM 1987 C CA . GLN A 1 253 ? -17.338 32.252 17.501 1.00 43.47 253 GLN A CA 1
ATOM 1988 C C . GLN A 1 253 ? -16.441 31.204 18.167 1.00 43.47 253 GLN A C 1
ATOM 1990 O O . GLN A 1 253 ? -15.230 31.180 17.945 1.00 43.47 253 GLN A O 1
ATOM 1995 N N . PHE A 1 254 ? -17.041 30.339 18.986 1.00 42.03 254 PHE A N 1
ATOM 1996 C CA . PHE A 1 254 ? -16.365 29.175 19.556 1.00 42.03 254 PHE A CA 1
ATOM 1997 C C . PHE A 1 254 ? -16.046 28.170 18.443 1.00 42.03 254 PHE A C 1
ATOM 1999 O O . PHE A 1 254 ? -16.953 27.761 17.712 1.00 42.03 254 PHE A O 1
ATOM 2006 N N . ILE A 1 255 ? -14.769 27.807 18.292 1.00 43.38 255 ILE A N 1
ATOM 2007 C CA . ILE A 1 255 ? -14.313 26.889 17.236 1.00 43.38 255 ILE A CA 1
ATOM 2008 C C . ILE A 1 255 ? -14.144 25.467 17.783 1.00 43.38 255 ILE A C 1
ATOM 2010 O O . ILE A 1 255 ? -14.377 24.502 17.061 1.00 43.38 255 ILE A O 1
ATOM 2014 N N . GLY A 1 256 ? -13.811 25.323 19.066 1.00 40.12 256 GLY A N 1
ATOM 2015 C CA . GLY A 1 256 ? -13.697 24.024 19.717 1.00 40.12 256 GLY A CA 1
ATOM 2016 C C . GLY A 1 256 ? -12.944 24.092 21.039 1.00 40.12 256 GLY A C 1
ATOM 2017 O O . GLY A 1 256 ? -12.327 25.103 21.384 1.00 40.12 256 GLY A O 1
ATOM 2018 N N . SER A 1 257 ? -12.993 22.987 21.777 1.00 49.69 257 SER A N 1
ATOM 2019 C CA . SER A 1 257 ? -12.192 22.781 22.980 1.00 49.69 257 SER A CA 1
ATOM 2020 C C . SER A 1 257 ? -11.590 21.387 22.972 1.00 49.69 257 SER A C 1
ATOM 2022 O O . SER A 1 257 ? -12.305 20.428 22.677 1.00 49.69 257 SER A O 1
ATOM 2024 N N . SER A 1 258 ? -10.331 21.266 23.377 1.00 41.78 258 SER A N 1
ATOM 2025 C CA . SER A 1 258 ? -9.722 19.981 23.712 1.00 41.78 258 SER A CA 1
ATOM 2026 C C . SER A 1 258 ? -9.407 19.930 25.205 1.00 41.78 258 SER A C 1
ATOM 2028 O O . SER A 1 258 ? -9.089 20.940 25.846 1.00 41.78 258 SER A O 1
ATOM 2030 N N . LYS A 1 259 ? -9.560 18.737 25.781 1.00 42.09 259 LYS A N 1
ATOM 2031 C CA . LYS A 1 259 ? -9.171 18.453 27.158 1.00 42.09 259 LYS A CA 1
ATOM 2032 C C . LYS A 1 259 ? -7.871 17.669 27.112 1.00 42.09 259 LYS A C 1
ATOM 2034 O O . LYS A 1 259 ? -7.866 16.544 26.624 1.00 42.09 259 LYS A O 1
ATOM 2039 N N . GLU A 1 260 ? -6.812 18.237 27.666 1.00 45.75 260 GLU A N 1
ATOM 2040 C CA . GLU A 1 260 ? -5.565 17.516 27.892 1.00 45.75 260 GLU A CA 1
ATOM 2041 C C . GLU A 1 260 ? -5.331 17.377 29.396 1.00 45.75 260 GLU A C 1
ATOM 2043 O O . GLU A 1 260 ? -5.233 18.353 30.147 1.00 45.75 260 GLU A O 1
ATOM 2048 N N . GLU A 1 261 ? -5.265 16.131 29.854 1.00 39.09 261 GLU A N 1
ATOM 2049 C CA . GLU A 1 261 ? -4.798 15.807 31.196 1.00 39.09 261 GLU A CA 1
ATOM 2050 C C . GLU A 1 261 ? -3.288 15.583 31.121 1.00 39.09 261 GLU A C 1
ATOM 2052 O O . GLU A 1 261 ? -2.827 14.547 30.649 1.00 39.09 261 GLU A O 1
ATOM 2057 N N . MET A 1 262 ? -2.508 16.571 31.563 1.00 41.16 262 MET A N 1
ATOM 2058 C CA . MET A 1 262 ? -1.054 16.456 31.626 1.00 41.16 262 MET A CA 1
ATOM 2059 C C . MET A 1 262 ? -0.606 16.292 33.078 1.00 41.16 262 MET A C 1
ATOM 2061 O O . MET A 1 262 ? -0.890 17.130 33.935 1.00 41.16 262 MET A O 1
ATOM 2065 N N . ASP A 1 263 ? 0.130 15.214 33.348 1.00 38.75 263 ASP A N 1
ATOM 2066 C CA . ASP A 1 263 ? 0.619 14.870 34.682 1.00 38.75 263 ASP A CA 1
ATOM 2067 C C . ASP A 1 263 ? 1.842 15.738 35.029 1.00 38.75 263 ASP A C 1
ATOM 2069 O O . ASP A 1 263 ? 3.001 15.397 34.781 1.00 38.75 263 ASP A O 1
ATOM 2073 N N . CYS A 1 264 ? 1.594 16.938 35.547 1.00 44.34 264 CYS A N 1
ATOM 2074 C CA . CYS A 1 264 ? 2.650 17.857 35.953 1.00 44.34 264 CYS A CA 1
ATOM 2075 C C . CYS A 1 264 ? 3.064 17.557 37.397 1.00 44.34 264 CYS A C 1
ATOM 2077 O O . CYS A 1 264 ? 2.448 18.002 38.363 1.00 44.34 264 CYS A O 1
ATOM 2079 N N . SER A 1 265 ? 4.159 16.807 37.547 1.00 34.50 265 SER A N 1
ATOM 2080 C CA . SER A 1 265 ? 4.784 16.543 38.845 1.00 34.50 265 SER A CA 1
ATOM 2081 C C . SER A 1 265 ? 5.398 17.822 39.425 1.00 34.50 265 SER A C 1
ATOM 2083 O O . SER A 1 265 ? 6.594 18.078 39.289 1.00 34.50 265 SER A O 1
ATOM 2085 N N . LEU A 1 266 ? 4.594 18.610 40.132 1.00 40.59 266 LEU A N 1
ATOM 2086 C CA . LEU A 1 266 ? 5.103 19.591 41.088 1.00 40.59 266 LEU A CA 1
ATOM 2087 C C . LEU A 1 266 ? 5.708 18.839 42.285 1.00 40.59 266 LEU A C 1
ATOM 2089 O O . LEU A 1 266 ? 5.157 17.824 42.713 1.00 40.59 266 LEU A O 1
ATOM 2093 N N . ASP A 1 267 ? 6.784 19.364 42.885 1.00 37.84 267 ASP A N 1
ATOM 2094 C CA . ASP A 1 267 ? 7.536 18.782 44.025 1.00 37.84 267 ASP A CA 1
ATOM 2095 C C . ASP A 1 267 ? 6.689 18.410 45.273 1.00 37.84 267 ASP A C 1
ATOM 2097 O O . ASP A 1 267 ? 7.214 17.945 46.289 1.00 37.84 267 ASP A O 1
ATOM 2101 N N . ARG A 1 268 ? 5.366 18.623 45.244 1.00 38.56 268 ARG A N 1
ATOM 2102 C CA . ARG A 1 268 ? 4.417 18.310 46.320 1.00 38.56 268 ARG A CA 1
ATOM 2103 C C . ARG A 1 268 ? 3.178 17.498 45.906 1.00 38.56 268 ARG A C 1
ATOM 2105 O O . ARG A 1 268 ? 2.282 17.365 46.732 1.00 38.56 268 ARG A O 1
ATOM 2112 N N . GLY A 1 269 ? 3.148 16.898 44.713 1.00 35.31 269 GLY A N 1
ATOM 2113 C CA . GLY A 1 269 ? 2.181 15.842 44.365 1.00 35.31 269 GLY A CA 1
ATOM 2114 C C . GLY A 1 269 ? 0.739 16.300 44.109 1.00 35.31 269 GLY A C 1
ATOM 2115 O O . GLY A 1 269 ? -0.184 15.731 44.688 1.00 35.31 269 GLY A O 1
ATOM 2116 N N . GLY A 1 270 ? 0.546 17.305 43.252 1.00 38.38 270 GLY A N 1
ATOM 2117 C CA . GLY A 1 270 ? -0.765 17.656 42.690 1.00 38.38 270 GLY A CA 1
ATOM 2118 C C . GLY A 1 270 ? -0.858 17.271 41.211 1.00 38.38 270 GLY A C 1
ATOM 2119 O O . GLY A 1 270 ? 0.169 17.185 40.546 1.00 38.38 270 GLY A O 1
ATOM 2120 N N . THR A 1 271 ? -2.076 17.053 40.719 1.00 38.19 271 THR A N 1
ATOM 2121 C CA . THR A 1 271 ? -2.404 16.905 39.292 1.00 38.19 271 THR A CA 1
ATOM 2122 C C . THR A 1 271 ? -3.042 18.203 38.804 1.00 38.19 271 THR A C 1
ATOM 2124 O O . THR A 1 271 ? -3.985 18.668 39.447 1.00 38.19 271 THR A O 1
ATOM 2127 N N . CYS A 1 272 ? -2.587 18.780 37.691 1.00 42.44 272 CYS A N 1
ATOM 2128 C CA . CYS A 1 272 ? -3.304 19.882 37.040 1.00 42.44 272 CYS A CA 1
ATOM 2129 C C . CYS A 1 272 ? -4.111 19.349 35.851 1.00 42.44 272 CYS A C 1
ATOM 2131 O O . CYS A 1 272 ? -3.714 18.391 35.191 1.00 42.44 272 CYS A O 1
ATOM 2133 N N . THR A 1 273 ? -5.260 19.963 35.581 1.00 39.31 273 THR A N 1
ATOM 2134 C CA . THR A 1 273 ? -6.094 19.657 34.413 1.00 39.31 273 THR A CA 1
ATOM 2135 C C . THR A 1 273 ? -6.174 20.901 33.548 1.00 39.31 273 THR A C 1
ATOM 2137 O O . THR A 1 273 ? -6.514 21.969 34.056 1.00 39.31 273 THR A O 1
ATOM 2140 N N . PHE A 1 274 ? -5.867 20.763 32.260 1.00 43.69 274 PHE A N 1
ATOM 2141 C CA . PHE A 1 274 ? -5.875 21.875 31.321 1.00 43.69 274 PHE A CA 1
ATOM 2142 C C . PHE A 1 274 ? -7.126 21.815 30.446 1.00 43.69 274 PHE A C 1
ATOM 2144 O O . PHE A 1 274 ? -7.528 20.751 29.968 1.00 43.69 274 PHE A O 1
ATOM 2151 N N . TYR A 1 275 ? -7.725 22.981 30.222 1.00 40.66 275 TYR A N 1
ATOM 2152 C CA . TYR A 1 275 ? -8.768 23.172 29.223 1.00 40.66 275 TYR A CA 1
ATOM 2153 C C . TYR A 1 275 ? -8.226 24.138 28.179 1.00 40.66 275 TYR A C 1
ATOM 2155 O O . TYR A 1 275 ? -7.874 25.271 28.510 1.00 40.66 275 TYR A O 1
ATOM 2163 N N . ARG A 1 276 ? -8.132 23.683 26.927 1.00 47.25 276 ARG A N 1
ATOM 2164 C CA . ARG A 1 276 ? -7.735 24.528 25.801 1.00 47.25 276 ARG A CA 1
ATOM 2165 C C . ARG A 1 276 ? -8.992 24.883 25.021 1.00 47.25 276 ARG A C 1
ATOM 2167 O O . ARG A 1 276 ? -9.614 24.003 24.430 1.00 47.25 276 ARG A O 1
ATOM 2174 N N . GLY A 1 277 ? -9.392 26.153 25.049 1.00 42.44 277 GLY A N 1
ATOM 2175 C CA . GLY A 1 277 ? -10.455 26.685 24.195 1.00 42.44 277 GLY A CA 1
ATOM 2176 C C . GLY A 1 277 ? -9.867 27.549 23.084 1.00 42.44 277 GLY A C 1
ATOM 2177 O O . GLY A 1 277 ? -9.016 28.396 23.359 1.00 42.44 277 GLY A O 1
ATOM 2178 N N . ALA A 1 278 ? -10.318 27.345 21.845 1.00 43.03 278 ALA A N 1
ATOM 2179 C CA . ALA A 1 278 ? -9.961 28.193 20.711 1.00 43.03 278 ALA A CA 1
ATOM 2180 C C . ALA A 1 278 ? -11.159 29.056 20.293 1.00 43.03 278 ALA A C 1
ATOM 2182 O O . ALA A 1 278 ? -12.248 28.546 19.995 1.00 43.03 278 ALA A O 1
ATOM 2183 N N . TYR A 1 279 ? -10.936 30.367 20.238 1.00 47.59 279 TYR A N 1
ATOM 2184 C CA . TYR A 1 279 ? -11.939 31.348 19.839 1.00 47.59 279 TYR A CA 1
ATOM 2185 C C . TYR A 1 279 ? -11.440 32.154 18.640 1.00 47.59 279 TYR A C 1
ATOM 2187 O O . TYR A 1 279 ? -10.263 32.503 18.557 1.00 47.59 279 TYR A O 1
ATOM 2195 N N . ASN A 1 280 ? -12.343 32.453 17.702 1.00 36.28 280 ASN A N 1
ATOM 2196 C CA . ASN A 1 280 ? -12.064 33.396 16.622 1.00 36.28 280 ASN A CA 1
ATOM 2197 C C . ASN A 1 280 ? -12.552 34.777 17.046 1.00 36.28 280 ASN A C 1
ATOM 2199 O O . ASN A 1 280 ? -13.765 34.973 17.182 1.00 36.28 280 ASN A O 1
ATOM 2203 N N . TYR A 1 281 ? -11.631 35.723 17.220 1.00 40.91 281 TYR A N 1
ATOM 2204 C CA . TYR A 1 281 ? -11.974 37.115 17.467 1.00 40.91 281 TYR A CA 1
ATOM 2205 C C . TYR A 1 281 ? -11.298 38.000 16.421 1.00 40.91 281 TYR A C 1
ATOM 2207 O O . TYR A 1 281 ? -10.080 38.094 16.335 1.00 40.91 281 TYR A O 1
ATOM 2215 N N . GLN A 1 282 ? -12.109 38.623 15.562 1.00 42.91 282 GLN A N 1
ATOM 2216 C CA . GLN A 1 282 ? -11.654 39.540 14.504 1.00 42.91 282 GLN A CA 1
ATOM 2217 C C . GLN A 1 282 ? -10.575 38.980 13.550 1.00 42.91 282 GLN A C 1
ATOM 2219 O O . GLN A 1 282 ? -9.864 39.750 12.905 1.00 42.91 282 GLN A O 1
ATOM 2224 N N . GLY A 1 283 ? -10.497 37.655 13.383 1.00 40.62 283 GLY A N 1
ATOM 2225 C CA . GLY A 1 283 ? -9.520 37.009 12.502 1.00 40.62 283 GLY A CA 1
ATOM 2226 C C . GLY A 1 283 ? -8.170 36.702 13.155 1.00 40.62 283 GLY A C 1
ATOM 2227 O O . GLY A 1 283 ? -7.273 36.238 12.453 1.00 40.62 283 GLY A O 1
ATOM 2228 N N . GLU A 1 284 ? -8.035 36.912 14.465 1.00 35.78 284 GLU A N 1
ATOM 2229 C CA . GLU A 1 284 ? -6.931 36.410 15.283 1.00 35.78 284 GLU A CA 1
ATOM 2230 C C . GLU A 1 284 ? -7.446 35.265 16.175 1.00 35.78 284 GLU A C 1
ATOM 2232 O O . GLU A 1 284 ? -8.596 35.272 16.630 1.00 35.78 284 GLU A O 1
ATOM 2237 N N . ILE A 1 285 ? -6.622 34.226 16.346 1.00 37.97 285 ILE A N 1
ATOM 2238 C CA . ILE A 1 285 ? -6.936 33.092 17.220 1.00 37.97 285 ILE A CA 1
ATOM 2239 C C . ILE A 1 285 ? -6.462 33.468 18.617 1.00 37.97 285 ILE A C 1
ATOM 2241 O O . ILE A 1 285 ? -5.263 33.607 18.846 1.00 37.97 285 ILE A O 1
ATOM 2245 N N . GLU A 1 286 ? -7.401 33.614 19.545 1.00 42.94 286 GLU A N 1
ATOM 2246 C CA . GLU A 1 286 ? -7.090 33.790 20.960 1.00 42.94 286 GLU A CA 1
ATOM 2247 C C . GLU A 1 286 ? -7.305 32.456 21.685 1.00 42.94 286 GLU A C 1
ATOM 2249 O O . GLU A 1 286 ? -8.376 31.842 21.612 1.00 42.94 286 GLU A O 1
ATOM 2254 N N . VAL A 1 287 ? -6.259 31.985 22.370 1.00 39.00 287 VAL A N 1
ATOM 2255 C CA . VAL A 1 287 ? -6.315 30.797 23.228 1.00 39.00 287 VAL A CA 1
ATOM 2256 C C . VAL A 1 287 ? -6.728 31.250 24.623 1.00 39.00 287 VAL A C 1
ATOM 2258 O O . VAL A 1 287 ? -5.968 31.930 25.312 1.00 39.00 287 VAL A O 1
ATOM 2261 N N . LEU A 1 288 ? -7.933 30.872 25.050 1.00 40.97 288 LEU A N 1
ATOM 2262 C CA . LEU A 1 288 ? -8.397 31.131 26.410 1.00 40.97 288 LEU A CA 1
ATOM 2263 C C . LEU A 1 288 ? -8.113 29.895 27.270 1.00 40.97 288 LEU A C 1
ATOM 2265 O O . LEU A 1 288 ? -8.563 28.792 26.951 1.00 40.97 288 LEU A O 1
ATOM 2269 N N . VAL A 1 289 ? -7.389 30.086 28.372 1.00 40.72 289 VAL A N 1
ATOM 2270 C CA . VAL A 1 289 ? -7.215 29.067 29.413 1.00 40.72 289 VAL A CA 1
ATOM 2271 C C . VAL A 1 289 ? -8.194 29.399 30.535 1.00 40.72 289 VAL A C 1
ATOM 2273 O O . VAL A 1 289 ? -8.027 30.401 31.231 1.00 40.72 289 VAL A O 1
ATOM 2276 N N . GLU A 1 290 ? -9.247 28.596 30.691 1.00 39.09 290 GLU A N 1
ATOM 2277 C CA . GLU A 1 290 ? -10.197 28.772 31.792 1.00 39.09 290 GLU A CA 1
ATOM 2278 C C . GLU A 1 290 ? -9.577 28.323 33.119 1.00 39.09 290 GLU A C 1
ATOM 2280 O O . GLU A 1 290 ? -9.098 27.198 33.273 1.00 39.09 290 GLU A O 1
ATOM 2285 N N . HIS A 1 291 ? -9.625 29.222 34.097 1.00 37.25 291 HIS A N 1
ATOM 2286 C CA . HIS A 1 291 ? -9.242 28.980 35.478 1.00 37.25 291 HIS A CA 1
ATOM 2287 C C . HIS A 1 291 ? -10.505 28.792 36.320 1.00 37.25 291 HIS A C 1
ATOM 2289 O O . HIS A 1 291 ? -11.393 29.640 36.313 1.00 37.25 291 HIS A O 1
ATOM 2295 N N . ASN A 1 292 ? -10.577 27.703 37.086 1.00 39.72 292 ASN A N 1
ATOM 2296 C CA . ASN A 1 292 ? -11.674 27.462 38.019 1.00 39.72 292 ASN A CA 1
ATOM 2297 C C . ASN A 1 292 ? -11.344 28.023 39.413 1.00 39.72 292 ASN A C 1
ATOM 2299 O O . ASN A 1 292 ? -11.309 27.293 40.400 1.00 39.72 292 ASN A O 1
ATOM 2303 N N . SER A 1 293 ? -11.090 29.327 39.513 1.00 42.12 293 SER A N 1
ATOM 2304 C CA . SER A 1 293 ? -11.304 30.030 40.780 1.00 42.12 293 SER A CA 1
ATOM 2305 C C . SER A 1 293 ? -12.614 30.788 40.673 1.00 42.12 293 SER A C 1
ATOM 2307 O O . SER A 1 293 ? -12.964 31.287 39.612 1.00 42.12 293 SER A O 1
ATOM 2309 N N . GLY A 1 294 ? -13.391 30.843 41.754 1.00 37.38 294 GLY A N 1
ATOM 2310 C CA . GLY A 1 294 ? -14.698 31.512 41.794 1.00 37.38 294 GLY A CA 1
ATOM 2311 C C . GLY A 1 294 ? -14.639 33.043 41.668 1.00 37.38 294 GLY A C 1
ATOM 2312 O O . GLY A 1 294 ? -15.366 33.727 42.384 1.00 37.38 294 GLY A O 1
ATOM 2313 N N . ILE A 1 295 ? -13.759 33.567 40.817 1.00 42.38 295 ILE A N 1
ATOM 2314 C CA . ILE A 1 295 ? -13.493 34.972 40.528 1.00 42.38 295 ILE A CA 1
ATOM 2315 C C . ILE A 1 295 ? -13.869 35.202 39.059 1.00 42.38 295 ILE A C 1
ATOM 2317 O O . ILE A 1 295 ? -13.570 34.374 38.201 1.00 42.38 295 ILE A O 1
ATOM 2321 N N . SER A 1 296 ? -14.555 36.300 38.748 1.00 48.16 296 SER A N 1
ATOM 2322 C CA . SER A 1 296 ? -14.944 36.581 37.358 1.00 48.16 296 SER A CA 1
ATOM 2323 C C . SER A 1 296 ? -13.730 36.945 36.487 1.00 48.16 296 SER A C 1
ATOM 2325 O O . SER A 1 296 ? -12.771 37.543 36.974 1.00 48.16 296 SER A O 1
ATOM 2327 N N . VAL A 1 297 ? -13.785 36.655 35.178 1.00 43.59 297 VAL A N 1
ATOM 2328 C CA . VAL A 1 297 ? -12.713 36.988 34.209 1.00 43.59 297 VAL A CA 1
ATOM 2329 C C . VAL A 1 297 ? -12.325 38.472 34.281 1.00 43.59 297 VAL A C 1
ATOM 2331 O O . VAL A 1 297 ? -11.146 38.815 34.270 1.00 43.59 297 VAL A O 1
ATOM 2334 N N . ASN A 1 298 ? -13.306 39.361 34.450 1.00 46.25 298 ASN A N 1
ATOM 2335 C CA . ASN A 1 298 ? -13.062 40.799 34.575 1.00 46.25 298 ASN A CA 1
ATOM 2336 C C . ASN A 1 298 ? -12.356 41.186 35.885 1.00 46.25 298 ASN A C 1
ATOM 2338 O O . ASN A 1 298 ? -11.541 42.105 35.881 1.00 46.25 298 ASN A O 1
ATOM 2342 N N . GLU A 1 299 ? -12.645 40.508 37.000 1.00 48.84 299 GLU A N 1
ATOM 2343 C CA . GLU A 1 299 ? -11.926 40.721 38.264 1.00 48.84 299 GLU A CA 1
ATOM 2344 C C . GLU A 1 299 ? -10.486 40.211 38.174 1.00 48.84 299 GLU A C 1
ATOM 2346 O O . GLU A 1 299 ? -9.582 40.868 38.684 1.00 48.84 299 GLU A O 1
ATOM 2351 N N . PHE A 1 300 ? -10.258 39.094 37.479 1.00 47.69 300 PHE A N 1
ATOM 2352 C CA . PHE A 1 300 ? -8.915 38.576 37.224 1.00 47.69 300 PHE A CA 1
ATOM 2353 C C . PHE A 1 300 ? -8.090 39.529 36.350 1.00 47.69 300 PHE A C 1
ATOM 2355 O O . PHE A 1 300 ? -6.973 39.871 36.728 1.00 47.69 300 PHE A O 1
ATOM 2362 N N . ILE A 1 301 ? -8.650 40.021 35.237 1.00 46.47 301 ILE A N 1
ATOM 2363 C CA . ILE A 1 301 ? -7.975 40.989 34.356 1.00 46.47 301 ILE A CA 1
ATOM 2364 C C . ILE A 1 301 ? -7.644 42.269 35.127 1.00 46.47 301 ILE A C 1
ATOM 2366 O O . ILE A 1 301 ? -6.506 42.722 35.089 1.00 46.47 301 ILE A O 1
ATOM 2370 N N . GLN A 1 302 ? -8.587 42.809 35.906 1.00 51.41 302 GLN A N 1
ATOM 2371 C CA . GLN A 1 302 ? -8.322 43.992 36.730 1.00 51.41 302 GLN A CA 1
ATOM 2372 C C . GLN A 1 302 ? -7.246 43.746 37.794 1.00 51.41 302 GLN A C 1
ATOM 2374 O O . GLN A 1 302 ? -6.489 44.661 38.116 1.00 51.41 302 GLN A O 1
ATOM 2379 N N . HIS A 1 303 ? -7.165 42.533 38.345 1.00 50.88 303 HIS A N 1
ATOM 2380 C CA . HIS A 1 303 ? -6.130 42.168 39.309 1.00 50.88 303 HIS A CA 1
ATOM 2381 C C . HIS A 1 303 ? -4.755 42.037 38.641 1.00 50.88 303 HIS A C 1
ATOM 2383 O O . HIS A 1 303 ? -3.781 42.604 39.130 1.00 50.88 303 HIS A O 1
ATOM 2389 N N . ALA A 1 304 ? -4.691 41.368 37.487 1.00 46.53 304 ALA A N 1
ATOM 2390 C CA . ALA A 1 304 ? -3.476 41.216 36.696 1.00 46.53 304 ALA A CA 1
ATOM 2391 C C . ALA A 1 304 ? -2.953 42.569 36.183 1.00 46.53 304 ALA A C 1
ATOM 2393 O O . ALA A 1 304 ? -1.761 42.841 36.285 1.00 46.53 304 ALA A O 1
ATOM 2394 N N . GLU A 1 305 ? -3.835 43.450 35.703 1.00 47.91 305 GLU A N 1
ATOM 2395 C CA . GLU A 1 305 ? -3.483 44.805 35.262 1.00 47.91 305 GLU A CA 1
ATOM 2396 C C . GLU A 1 305 ? -3.003 45.689 36.425 1.00 47.91 305 GLU A C 1
ATOM 2398 O O . GLU A 1 305 ? -2.063 46.464 36.256 1.00 47.91 305 GLU A O 1
ATOM 2403 N N . ALA A 1 306 ? -3.603 45.565 37.616 1.00 53.12 306 ALA A N 1
ATOM 2404 C CA . ALA A 1 306 ? -3.182 46.317 38.801 1.00 53.12 306 ALA A CA 1
ATOM 2405 C C . ALA A 1 306 ? -1.822 45.856 39.362 1.00 53.12 306 ALA A C 1
ATOM 2407 O O . ALA A 1 306 ? -1.096 46.652 39.962 1.00 53.12 306 ALA A O 1
ATOM 2408 N N . GLU A 1 307 ? -1.478 44.582 39.175 1.00 48.66 307 GLU A N 1
ATOM 2409 C CA . GLU A 1 307 ? -0.214 43.986 39.619 1.00 48.66 307 GLU A CA 1
ATOM 2410 C C . GLU A 1 307 ? 0.899 44.083 38.554 1.00 48.66 307 GLU A C 1
ATOM 2412 O O . GLU A 1 307 ? 2.079 44.063 38.909 1.00 48.66 307 GLU A O 1
ATOM 2417 N N . TYR A 1 308 ? 0.557 44.267 37.269 1.00 42.28 308 TYR A N 1
ATOM 2418 C CA . TYR A 1 308 ? 1.508 44.395 36.153 1.00 42.28 308 TYR A CA 1
ATOM 2419 C C . TYR A 1 308 ? 2.531 45.521 36.368 1.00 42.28 308 TYR A C 1
ATOM 2421 O O . TYR A 1 308 ? 3.724 45.341 36.119 1.00 42.28 308 TYR A O 1
ATOM 2429 N N . ASP A 1 309 ? 2.092 46.655 36.922 1.00 46.09 309 ASP A N 1
ATOM 2430 C CA . ASP A 1 309 ? 2.961 47.796 37.242 1.00 46.09 309 ASP A CA 1
ATOM 2431 C C . ASP A 1 309 ? 3.971 47.504 38.379 1.00 46.09 309 ASP A C 1
ATOM 2433 O O . ASP A 1 309 ? 4.907 48.282 38.587 1.00 46.09 309 ASP A O 1
ATOM 2437 N N . ASN A 1 310 ? 3.815 46.392 39.112 1.00 43.75 310 ASN A N 1
ATOM 2438 C CA . ASN A 1 310 ? 4.654 46.008 40.255 1.00 43.75 310 ASN A CA 1
ATOM 2439 C C . ASN A 1 310 ? 5.565 44.793 39.991 1.00 43.75 310 ASN A C 1
ATOM 2441 O O . ASN A 1 310 ? 6.292 44.376 40.899 1.00 43.75 310 ASN A O 1
ATOM 2445 N N . LEU A 1 311 ? 5.569 44.237 38.775 1.00 44.66 311 LEU A N 1
ATOM 2446 C CA . LEU A 1 311 ? 6.388 43.074 38.428 1.00 44.66 311 LEU A CA 1
ATOM 2447 C C . LEU A 1 311 ? 7.890 43.397 38.535 1.00 44.66 311 LEU A C 1
ATOM 2449 O O . LEU A 1 311 ? 8.413 44.257 37.826 1.00 44.66 311 LEU A O 1
ATOM 2453 N N . GLN A 1 312 ? 8.607 42.685 39.412 1.00 47.47 312 GLN A N 1
ATOM 2454 C CA . GLN A 1 312 ? 10.071 42.642 39.376 1.00 47.47 312 GLN A CA 1
ATOM 2455 C C . GLN A 1 312 ? 10.516 41.485 38.481 1.00 47.47 312 GLN A C 1
ATOM 2457 O O . GLN A 1 312 ? 10.049 40.359 38.630 1.00 47.47 312 GLN A O 1
ATOM 2462 N N . GLU A 1 313 ? 11.407 41.783 37.537 1.00 43.00 313 GLU A N 1
ATOM 2463 C CA . GLU A 1 313 ? 11.957 40.829 36.572 1.00 43.00 313 GLU A CA 1
ATOM 2464 C C . GLU A 1 313 ? 12.658 39.669 37.313 1.00 43.00 313 GLU A C 1
ATOM 2466 O O . GLU A 1 313 ? 13.615 39.889 38.059 1.00 43.00 313 GLU A O 1
ATOM 2471 N N . GLY A 1 314 ? 12.124 38.451 37.165 1.00 45.75 314 GLY A N 1
ATOM 2472 C CA . GLY A 1 314 ? 12.641 37.218 37.769 1.00 45.75 314 GLY A CA 1
ATOM 2473 C C . GLY A 1 314 ? 13.642 36.480 36.870 1.00 45.75 314 GLY A C 1
ATOM 2474 O O . GLY A 1 314 ? 13.710 36.722 35.667 1.00 45.75 314 GLY A O 1
ATOM 2475 N N . ASP A 1 315 ? 14.439 35.592 37.475 1.00 42.12 315 ASP A N 1
ATOM 2476 C CA . ASP A 1 315 ? 15.575 34.906 36.843 1.00 42.12 315 ASP A CA 1
ATOM 2477 C C . ASP A 1 315 ? 15.198 34.014 35.640 1.00 42.12 315 ASP A C 1
ATOM 2479 O O . ASP A 1 315 ? 14.230 33.253 35.653 1.00 42.12 315 ASP A O 1
ATOM 2483 N N . PHE A 1 316 ? 16.054 34.069 34.617 1.00 36.03 316 PHE A N 1
ATOM 2484 C CA . PHE A 1 316 ? 15.970 33.325 33.359 1.00 36.03 316 PHE A CA 1
ATOM 2485 C C . PHE A 1 316 ? 16.272 31.830 33.560 1.00 36.03 316 PHE A C 1
ATOM 2487 O O . PHE A 1 316 ? 17.358 31.472 34.029 1.00 36.03 316 PHE A O 1
ATOM 2494 N N . VAL A 1 317 ? 15.364 30.942 33.146 1.00 37.28 317 VAL A N 1
ATOM 2495 C CA . VAL A 1 317 ? 15.598 29.490 33.152 1.00 37.28 317 VAL A CA 1
ATOM 2496 C C . VAL A 1 317 ? 15.328 28.946 31.748 1.00 37.28 317 VAL A C 1
ATOM 2498 O O . VAL A 1 317 ? 14.196 28.667 31.405 1.00 37.28 317 VAL A O 1
ATOM 2501 N N . GLY A 1 318 ? 16.366 28.772 30.926 1.00 39.22 318 GLY A N 1
ATOM 2502 C CA . GLY A 1 318 ? 16.234 28.142 29.599 1.00 39.22 318 GLY A CA 1
ATOM 2503 C C . GLY A 1 318 ? 15.697 29.054 28.485 1.00 39.22 318 GLY A C 1
ATOM 2504 O O . GLY A 1 318 ? 15.255 30.167 28.729 1.00 39.22 318 GLY A O 1
ATOM 2505 N N . ASN A 1 319 ? 15.826 28.600 27.233 1.00 39.56 319 ASN A N 1
ATOM 2506 C CA . ASN A 1 319 ? 15.789 29.477 26.054 1.00 39.56 319 ASN A CA 1
ATOM 2507 C C . ASN A 1 319 ? 14.401 29.966 25.604 1.00 39.56 319 ASN A C 1
ATOM 2509 O O . ASN A 1 319 ? 14.379 30.866 24.772 1.00 39.56 319 ASN A O 1
ATOM 2513 N N . ASP A 1 320 ? 13.285 29.453 26.137 1.00 40.47 320 ASP A N 1
ATOM 2514 C CA . ASP A 1 320 ? 11.963 29.682 25.518 1.00 40.47 320 ASP A CA 1
ATOM 2515 C C . ASP A 1 320 ? 10.826 30.058 26.494 1.00 40.47 320 ASP A C 1
ATOM 2517 O O . ASP A 1 320 ? 9.667 30.124 26.083 1.00 40.47 320 ASP A O 1
ATOM 2521 N N . TYR A 1 321 ? 11.102 30.330 27.777 1.00 44.62 321 TYR A N 1
ATOM 2522 C CA . TYR A 1 321 ? 10.062 30.760 28.726 1.00 44.62 321 TYR A CA 1
ATOM 2523 C C . TYR A 1 321 ? 10.542 31.792 29.759 1.00 44.62 321 TYR A C 1
ATOM 2525 O O . TYR A 1 321 ? 11.708 31.819 30.151 1.00 44.62 321 TYR A O 1
ATOM 2533 N N . TYR A 1 322 ? 9.610 32.630 30.223 1.00 47.38 322 TYR A N 1
ATOM 2534 C CA . TYR A 1 322 ? 9.798 33.576 31.325 1.00 47.38 322 TYR A CA 1
ATOM 2535 C C . TYR A 1 322 ? 8.969 33.135 32.528 1.00 47.38 322 TYR A C 1
ATOM 2537 O O . TYR A 1 322 ? 7.787 32.839 32.386 1.00 47.38 322 TYR A O 1
ATOM 2545 N N . ILE A 1 323 ? 9.560 33.120 33.722 1.00 48.53 323 ILE A N 1
ATOM 2546 C CA . ILE A 1 323 ? 8.832 32.846 34.965 1.00 48.53 323 ILE A CA 1
ATOM 2547 C C . ILE A 1 323 ? 8.772 34.135 35.781 1.00 48.53 323 ILE A C 1
ATOM 2549 O O . ILE A 1 323 ? 9.807 34.688 36.147 1.00 48.53 323 ILE A O 1
ATOM 2553 N N . TYR A 1 324 ? 7.564 34.595 36.091 1.00 52.34 324 TYR A N 1
ATOM 2554 C CA . TYR A 1 324 ? 7.322 35.702 37.008 1.00 52.34 324 TYR A CA 1
ATOM 2555 C C . TYR A 1 324 ? 6.650 35.173 38.264 1.00 52.34 324 TYR A C 1
ATOM 2557 O O . TYR A 1 324 ? 5.787 34.304 38.214 1.00 52.34 324 TYR A 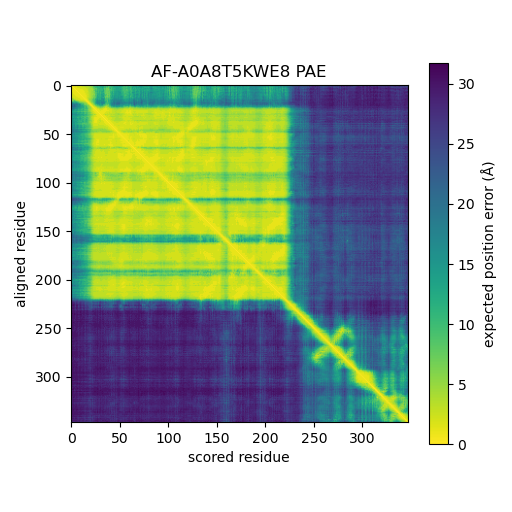O 1
ATOM 2565 N N . GLN A 1 325 ? 7.047 35.704 39.411 1.00 45.88 325 GLN A N 1
ATOM 2566 C CA . GLN A 1 325 ? 6.426 35.365 40.680 1.00 45.88 325 GLN A CA 1
ATOM 2567 C C . GLN A 1 325 ? 5.524 36.522 41.110 1.00 45.88 325 GLN A C 1
ATOM 2569 O O . GLN A 1 325 ? 6.002 37.638 41.311 1.00 45.88 325 GLN A O 1
ATOM 2574 N N . LEU A 1 326 ? 4.226 36.248 41.240 1.00 46.88 326 LEU A N 1
ATOM 2575 C CA . LEU A 1 326 ? 3.205 37.187 41.703 1.00 46.88 326 LEU A CA 1
ATOM 2576 C C . LEU A 1 326 ? 2.748 36.738 43.094 1.00 46.88 326 LEU A C 1
ATOM 2578 O O . LEU A 1 326 ? 1.862 35.903 43.245 1.00 46.88 326 LEU A O 1
ATOM 2582 N N . GLY A 1 327 ? 3.405 37.246 44.138 1.00 63.47 327 GLY A N 1
ATOM 2583 C CA . GLY A 1 327 ? 3.131 36.821 45.515 1.00 63.47 327 GLY A CA 1
ATOM 2584 C C . GLY A 1 327 ? 3.503 35.351 45.773 1.00 63.47 327 GLY A C 1
ATOM 2585 O O . GLY A 1 327 ? 4.657 34.958 45.577 1.00 63.47 327 GLY A O 1
ATOM 2586 N N . ASP A 1 328 ? 2.542 34.554 46.252 1.00 49.84 328 ASP A N 1
ATOM 2587 C CA . ASP A 1 328 ? 2.702 33.103 46.463 1.00 49.84 328 ASP A CA 1
ATOM 2588 C C . ASP A 1 328 ? 2.427 32.279 45.186 1.00 49.84 328 ASP A C 1
ATOM 2590 O O . ASP A 1 328 ? 2.682 31.067 45.168 1.00 49.84 328 ASP A O 1
ATOM 2594 N N . ASP A 1 329 ? 1.968 32.936 44.116 1.00 46.50 329 ASP A N 1
ATOM 2595 C CA . ASP A 1 329 ? 1.639 32.319 42.838 1.00 46.50 329 ASP A CA 1
ATOM 2596 C C . ASP A 1 329 ? 2.796 32.438 41.840 1.00 46.50 329 ASP A C 1
ATOM 2598 O O . ASP A 1 329 ? 3.554 33.415 41.798 1.00 46.50 329 ASP A O 1
ATOM 2602 N N . LEU A 1 330 ? 2.946 31.393 41.029 1.00 44.91 330 LEU A N 1
ATOM 2603 C CA . LEU A 1 330 ? 3.939 31.317 39.967 1.00 44.91 330 LEU A CA 1
ATOM 2604 C C . LEU A 1 330 ? 3.232 31.548 38.637 1.00 44.91 330 LEU A C 1
ATOM 2606 O O . LEU A 1 330 ? 2.284 30.833 38.343 1.00 44.91 330 LEU A O 1
ATOM 2610 N N . LEU A 1 331 ? 3.718 32.496 37.844 1.00 49.84 331 LEU A N 1
ATOM 2611 C CA . LEU A 1 331 ? 3.266 32.771 36.488 1.00 49.84 331 LEU A CA 1
ATOM 2612 C C . LEU A 1 331 ? 4.371 32.338 35.517 1.00 49.84 331 LEU A C 1
ATOM 2614 O O . LEU A 1 331 ? 5.511 32.782 35.635 1.00 49.84 331 LEU A O 1
ATOM 2618 N N . ILE A 1 332 ? 4.065 31.469 34.557 1.00 48.59 332 ILE A N 1
ATOM 2619 C CA . ILE A 1 332 ? 5.023 31.039 33.528 1.00 48.59 332 ILE A CA 1
ATOM 2620 C C . ILE A 1 332 ? 4.486 31.494 32.176 1.00 48.59 332 ILE A C 1
ATOM 2622 O O . ILE A 1 332 ? 3.385 31.104 31.818 1.00 48.59 332 ILE A O 1
ATOM 2626 N N . PHE A 1 333 ? 5.262 32.279 31.433 1.00 46.78 333 PHE A N 1
ATOM 2627 C CA . PHE A 1 333 ? 5.010 32.605 30.033 1.00 46.78 333 PHE A CA 1
ATOM 2628 C C . PHE A 1 333 ? 5.865 31.714 29.147 1.00 46.78 333 PHE A C 1
ATOM 2630 O O . PHE A 1 333 ? 7.091 31.714 29.261 1.00 46.78 333 PHE A O 1
ATOM 2637 N N . TRP A 1 334 ? 5.228 31.017 28.219 1.00 41.88 334 TRP A N 1
ATOM 2638 C CA . TRP A 1 334 ? 5.902 30.331 27.125 1.00 41.88 334 TRP A CA 1
ATOM 2639 C C . TRP A 1 334 ? 5.676 31.125 25.840 1.00 41.88 334 TRP A C 1
ATOM 2641 O O . TRP A 1 334 ? 4.546 31.518 25.575 1.00 41.88 334 TRP A O 1
ATOM 2651 N N . TYR A 1 335 ? 6.737 31.396 25.076 1.00 39.47 335 TYR A N 1
ATOM 2652 C CA . TYR A 1 335 ? 6.634 32.057 23.772 1.00 39.47 335 TYR A CA 1
ATOM 2653 C C . TYR A 1 335 ? 7.124 31.087 22.698 1.00 39.47 335 TYR A C 1
ATOM 2655 O O . TYR A 1 335 ? 8.313 31.009 22.398 1.00 39.47 335 TYR A O 1
ATOM 2663 N N . SER A 1 336 ? 6.194 30.344 22.105 1.00 36.56 336 SER A N 1
ATOM 2664 C CA . SER A 1 336 ? 6.434 29.577 20.885 1.00 36.56 336 SER A CA 1
ATOM 2665 C C . SER A 1 336 ? 5.247 29.798 19.952 1.00 36.56 336 SER A C 1
ATOM 2667 O O . SER A 1 336 ? 4.109 29.548 20.327 1.00 36.56 336 SER A O 1
ATOM 2669 N N . ASN A 1 337 ? 5.506 30.335 18.758 1.00 37.78 337 ASN A N 1
ATOM 2670 C CA . ASN A 1 337 ? 4.515 30.538 17.690 1.00 37.78 337 ASN A CA 1
ATOM 2671 C C . ASN A 1 337 ? 3.279 31.408 18.009 1.00 37.78 337 ASN A C 1
ATOM 2673 O O . ASN A 1 337 ? 2.266 31.282 17.332 1.00 37.78 337 ASN A O 1
ATOM 2677 N N . GLY A 1 338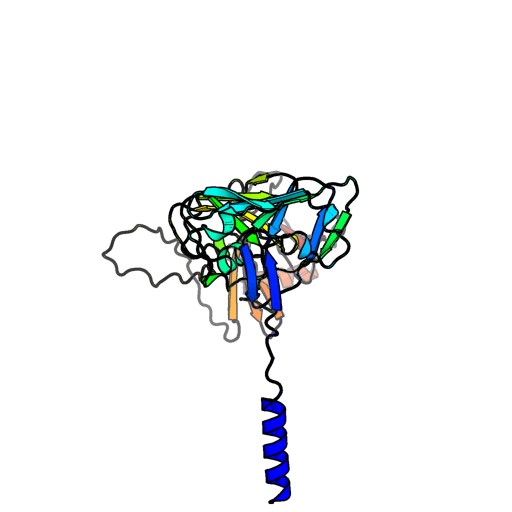 ? 3.377 32.354 18.949 1.00 37.69 338 GLY A N 1
ATOM 2678 C CA . GLY A 1 338 ? 2.319 33.350 19.189 1.00 37.69 338 GLY A CA 1
ATOM 2679 C C . GLY A 1 338 ? 1.266 32.949 20.222 1.00 37.69 338 GLY A C 1
ATOM 2680 O O . GLY A 1 338 ? 0.374 33.745 20.496 1.00 37.69 338 GLY A O 1
ATOM 2681 N N . ASP A 1 339 ? 1.410 31.781 20.845 1.00 39.47 339 ASP A N 1
ATOM 2682 C CA . ASP A 1 339 ? 0.558 31.359 21.953 1.00 39.47 339 ASP A CA 1
ATOM 2683 C C . ASP A 1 339 ? 1.103 31.880 23.291 1.00 39.47 339 ASP A C 1
ATOM 2685 O O . ASP A 1 339 ? 2.313 31.870 23.528 1.00 39.47 339 ASP A O 1
ATOM 2689 N N . ILE A 1 340 ? 0.205 32.305 24.183 1.00 40.75 340 ILE A N 1
ATOM 2690 C CA . ILE A 1 340 ? 0.517 32.632 25.579 1.00 40.75 340 ILE A CA 1
ATOM 2691 C C . ILE A 1 340 ? -0.199 31.611 26.463 1.00 40.75 340 ILE A C 1
ATOM 2693 O O . ILE A 1 340 ? -1.421 31.493 26.424 1.00 40.75 340 ILE A O 1
ATOM 2697 N N . VAL A 1 341 ? 0.561 30.879 27.275 1.00 43.94 341 VAL A N 1
ATOM 2698 C CA . VAL A 1 341 ? 0.027 29.920 28.253 1.00 43.94 341 VAL A CA 1
ATOM 2699 C C . VAL A 1 341 ? 0.148 30.521 29.647 1.00 43.94 341 VAL A C 1
ATOM 2701 O O . VAL A 1 341 ? 1.200 31.055 29.984 1.00 43.94 341 VAL A O 1
ATOM 2704 N N . PHE A 1 342 ? -0.907 30.414 30.458 1.00 43.69 342 PHE A N 1
ATOM 2705 C CA . PHE A 1 342 ? -0.899 30.808 31.867 1.00 43.69 342 PHE A CA 1
ATOM 2706 C C . PHE A 1 342 ? -0.979 29.564 32.747 1.00 43.69 342 PHE A C 1
ATOM 2708 O O . PHE A 1 342 ? -1.838 28.707 32.552 1.00 43.69 342 PHE A O 1
ATOM 2715 N N . ILE A 1 343 ? -0.099 29.480 33.740 1.00 43.16 343 ILE A N 1
ATOM 2716 C CA . ILE A 1 343 ? -0.150 28.460 34.788 1.00 43.16 343 ILE A CA 1
ATOM 2717 C C . ILE A 1 343 ? -0.305 29.218 36.097 1.00 43.16 343 ILE A C 1
ATOM 2719 O O . ILE A 1 343 ? 0.486 30.115 36.364 1.00 43.16 343 ILE A O 1
ATOM 2723 N N . THR A 1 344 ? -1.317 28.880 36.891 1.00 40.09 344 THR A N 1
ATOM 2724 C CA . THR A 1 344 ? -1.451 29.345 38.276 1.00 40.09 344 THR A CA 1
ATOM 2725 C C . THR A 1 344 ? -1.581 28.135 39.191 1.00 40.09 344 THR A C 1
ATOM 2727 O O . THR A 1 344 ? -1.908 27.027 38.756 1.00 40.09 344 THR A O 1
ATOM 2730 N N . ARG A 1 345 ? -1.262 28.319 40.470 1.00 37.66 345 ARG A N 1
ATOM 2731 C CA . ARG A 1 345 ? -1.352 27.264 41.475 1.00 37.66 345 ARG A CA 1
ATOM 2732 C C . ARG A 1 345 ? -2.731 27.327 42.132 1.00 37.66 345 ARG A C 1
ATOM 2734 O O . ARG A 1 345 ? -3.143 28.395 42.563 1.00 37.66 345 ARG A O 1
ATOM 2741 N N . GLU A 1 346 ? -3.438 26.204 42.241 1.00 37.22 346 GLU A N 1
ATOM 2742 C CA . GLU A 1 346 ? -4.631 26.164 43.098 1.00 37.22 346 GLU A CA 1
ATOM 2743 C C . GLU A 1 346 ? -4.225 26.246 44.588 1.00 37.22 346 GLU A C 1
ATOM 2745 O O . GLU A 1 346 ? -3.222 25.625 44.971 1.00 37.22 346 GLU A O 1
ATOM 2750 N N . PRO A 1 347 ? -4.963 27.001 45.426 1.00 40.94 347 PRO A N 1
ATOM 2751 C CA . PRO A 1 347 ? -4.695 27.109 46.861 1.00 40.94 347 PRO A CA 1
ATOM 2752 C C . PRO A 1 347 ? -4.883 25.801 47.643 1.00 40.94 347 PRO A C 1
ATOM 2754 O O . PRO A 1 347 ? -5.848 25.053 47.363 1.00 40.94 347 PRO A O 1
#

Nearest PDB structures (foldseek):
  3rd4-assembly4_C  TM=4.506E-01  e=2.118E-01  Proteus penneri ATCC 35198
  5juu-assembly1_PA  TM=5.725E-01  e=4.696E+00  Saccharomyces cerevisiae
  8ow1-assembly1_OO  TM=2.543E-01  e=6.134E+00  Saccharomyces cerevisiae

Sequence (347 aa):
MRQMVVLIVFSLLISLAVFVSAIQMEKEIPGYGTISGNFIEPSVYLSGGGWKLIHGLPSPDWLSGRLEPENIKAIYGLHPITKEYVRFYPENPELNNLDISMDYFVGNTAFWVYIEGNGITGEAEYFTLESPPIENRQLFAGWNLLGLTYDLVESPQNPLYPEEPTLMDIKGNCIIEKAYIWHGQWYDLSDDGFDVVELESTLENEGLLIKVEDDCNLGYSTDTSGPPGLPGNGGNSGEISSYIIEENIEDVQFIGSSKEEMDCSLDRGGTCTFYRGAYNYQGEIEVLVEHNSGISVNEFIQHAEAEYDNLQEGDFVGNDYYIYQLGDDLLIFWYSNGDIVFITREP

Radius of gyration: 28.52 Å; Cα contacts (8 Å, |Δi|>4): 635; chains: 1; bounding box: 60×67×82 Å

Foldseek 3Di:
DVVVVVVVVVVVVVVVVPPPPQPWDWDAQALAGIDTARKDKDKAWDDFFFKFWFAQCLALVQWDDDQHSVQWQWKWWQQQAVRDIDTRPPHDNCPNVRPDDPLLRRQWFIITTGGDDGPPGGMIIGMGHPHDQQQPNKHAAFKGKTFAACVQQFPPPCPPDTDQDFCLQWAAPWDWPWKWFPPVHTDTCPVVPSRPDGNHPSSHRGIMITHTHHIDGIGGPPPPPDPPDDPDPDDDDDDDDDDDDDDDDPAKDWPDKDKDFDQDDDVPDDTDTWIWTWIDGPNDTATDTDDPDPADPVRVVVVCVVCVVVWDQDDDDDDFKGWTDDDPWIFIFGDDPPYGDTDTDDD

Solvent-accessible surface area (backbone atoms only — not comparable to full-atom values): 20368 Å² total; per-residue (Å²): 110,73,71,59,53,52,51,51,52,50,51,52,52,52,61,58,65,65,57,83,71,78,67,69,43,76,49,73,36,60,45,63,45,77,49,74,42,56,65,41,73,54,60,36,82,39,77,46,44,46,78,42,43,33,35,21,55,63,39,49,86,37,46,71,46,81,54,53,47,85,33,49,69,34,21,33,35,61,38,50,84,83,64,44,78,42,59,32,31,65,68,25,72,63,59,67,69,54,98,61,62,63,67,57,50,38,28,48,21,19,18,44,36,30,34,62,48,91,75,47,66,47,67,34,32,28,46,28,48,58,54,73,60,55,68,73,38,71,46,42,48,39,58,35,43,32,33,33,38,65,79,61,18,36,38,80,88,34,87,90,62,66,52,48,31,24,55,56,43,42,31,40,75,44,53,76,76,43,38,33,41,63,76,94,48,82,44,67,45,59,82,77,33,45,80,65,50,57,32,49,65,88,48,38,38,27,26,36,42,37,27,27,72,52,70,30,33,31,16,69,49,72,86,66,77,66,77,80,75,70,93,83,72,92,72,93,72,87,81,82,85,82,86,82,82,89,72,95,59,98,70,64,49,83,75,51,71,53,78,51,82,53,86,51,82,49,102,79,76,56,78,55,78,48,49,49,34,43,33,44,47,96,88,42,82,48,68,50,72,77,71,95,55,104,62,54,72,69,57,49,51,54,48,51,61,67,47,58,85,69,69,68,91,52,78,85,66,72,99,54,42,49,49,39,71,61,84,96,36,53,38,42,42,42,67,62,96,86,49,72,52,85,48,74,70,86,134

Mean predicted aligned error: 16.37 Å